Protein 3RO2 (pdb70)

Solvent-accessible surface area: 16256 Å² total; per-residue (Å²): 68,64,78,45,0,69,121,44,0,71,53,0,5,132,25,6,123,80,58,61,6,200,37,0,10,64,74,0,64,40,0,51,162,76,21,22,163,74,70,116,14,24,5,0,0,40,1,1,0,0,8,0,18,28,136,63,132,56,50,64,96,0,27,96,45,1,62,100,0,11,80,28,1,110,93,65,59,32,84,106,4,29,3,58,0,0,2,23,3,0,19,1,4,24,64,76,40,69,39,108,84,0,33,88,4,0,67,57,13,5,64,12,2,96,124,65,127,42,105,78,7,13,4,95,0,1,23,16,6,0,15,0,49,8,28,61,4,74,70,85,55,82,117,32,25,97,119,60,120,95,16,99,82,4,3,77,28,0,7,80,24,0,90,79,3,20,78,21,4,81,88,77,60,60,88,35,12,20,0,37,0,40,4,6,13,0,7,0,19,21,16,7,33,49,32,133,66,0,11,104,3,3,67,63,13,17,92,5,2,116,98,115,52,56,91,43,0,17,18,19,1,21,21,7,0,0,12,0,23,15,92,46,46,63,52,56,37,0,8,87,32,2,84,87,2,10,126,17,0,122,85,82,87,58,114,72,29,20,12,49,6,5,11,7,1,0,22,0,10,49,87,67,133,70,61,84,103,0,25,68,46,2,88,54,6,18,54,5,6,117,108,63,89,48,64,79,10,52,10,82,0,14,143,11,3,13,82,2,35,100,62,69,55,66,75,78,74,17,88,105,46,59,72,43,75,84,92,82,93,94,36,21,101,33,42,44,22,80,71,72,55,97,19,36,59,26,3,67,138,112

Nearest PDB structures (foldseek):
  3ro2-assembly1_A  TM=1.003E+00  e=5.622E-40  Mus musculus
  5a6c-assembly2_A  TM=9.758E-01  e=3.872E-35  Homo sapiens
  5a7d-assembly2_E  TM=8.839E-01  e=9.236E-28  Drosophila melanogaster
  6mfv-assembly4_D  TM=8.023E-01  e=6.881E-07  Pyrococcus horikoshii OT3
  8j07-assembly1_d3  TM=6.409E-01  e=2.092E-05  Homo sapiens

B-factor: mean 52.15, std 25.56, range [11.48, 138.02]

Radius of gyration: 23.18 Å; Cα contacts (8 Å, |Δi|>4): 540; chains: 2; bounding box: 74×57×38 Å

Secondary structure (DSSP, 8-state):
-HHHHHHHHHHHHHHHHTT-HHHHHHHHHHHHHH--S-HHHHHHHHHHHHHHHHHTT-HHHHHHHHHHHHHHHHHHT-HHHHHHHHHHHHHHHHHTT-HHHHHHHHHHHHHHHHHTT-HHHHHHHHHHHHHHHHHHHHTSSSSS----HHHHHHHHHHHHHHHHHHHHHHHHT-HHHHHHHHHHHHHHHHHHT-HHHHHHHHHHHHHHHHHHT-HHHHHHHHHHHHHHHHHHT-HHHHHHHHHHHHHHHHHTT-HHHHHHHHHHHHHHHHHTT-HHHHHHHHHHHHHHHHHHT-HHHHHHHHHHHHHHHHHHT-HHHHHHHHHHHHH-/----S--PPPP----TTTGGG-

Foldseek 3Di:
DQVVLLVLLVVLVVCVVVPNLVVSLVSLVVSVVVDHPPLVSVLVSLQVNLVSCVVVVNLVSSLVSLVVSLVSCVVVVPLQSNLVSLLSNLLSCLVVVVLVSSLVSLVSSLVSCVVVVPLVSNLSSLQSNLVSLLSVLQPDDDHWADDDPSSLVSLVSSLVSLVVSLVSVVVVVPLVSLLSSLQSNLVSCRRHLVLVSSLVSLVSNLVSCVVVVPLVSNLSSLQSNLSSCVSVVNLVSSLVSLVVNLVSCVVVVPLVSNLVSLQVNLVSVVSVLVLVSNLVSLVSSLVSCVVVVPVVSVLVSLQSNLVSVVSVVNNPVSVVSVVVNVVD/DDDPPPDDDPDDDPCPCPVVVD

GO terms:
  GO:0097575 lateral cell cortex (C, IDA)
  GO:0005092 GDP-dissociation inhibitor activity (F, IDA)
  GO:0016328 lateral plasma membrane (C, EXP)
  GO:0001965 G-protein alpha-subunit binding (F, IPI)
  GO:0007267 cell-cell signaling (P, IGI)
  GO:0009642 response to light intensity (P, IMP)
  GO:0005515 protein binding (F, IPI)

CATH classification: 1.25.40.10

Structure (mmCIF, N/CA/C/O backbone):
data_3RO2
#
_entry.id   3RO2
#
_cell.length_a   91.305
_cell.length_b   91.305
_cell.length_c   178.376
_cell.angle_alpha   90.00
_cell.angle_beta   90.00
_cell.angle_gamma   120.00
#
_symmetry.space_group_name_H-M   'P 61 2 2'
#
loop_
_entity.id
_entity.type
_entity.pdbx_description
1 polymer 'G-protein-signaling modulator 2'
2 polymer 'peptide of Nuclear mitotic apparatus protein 1'
3 non-polymer GLYCEROL
4 water water
#
loop_
_atom_site.group_PDB
_atom_site.id
_atom_site.type_symbol
_atom_site.label_atom_id
_atom_site.label_alt_id
_atom_site.label_comp_id
_atom_site.label_asym_id
_atom_site.label_entity_id
_atom_site.label_seq_id
_atom_site.pdbx_PDB_ins_code
_atom_site.Cartn_x
_atom_site.Cartn_y
_atom_site.Cartn_z
_atom_site.occupancy
_atom_site.B_iso_or_equiv
_atom_site.auth_seq_id
_atom_site.auth_comp_id
_atom_site.auth_asym_id
_atom_site.auth_atom_id
_atom_site.pdbx_PDB_model_num
ATOM 1 N N . GLY A 1 1 ? 30.878 31.265 -11.910 1.00 75.36 13 GLY A N 1
ATOM 2 C CA . GLY A 1 1 ? 30.233 30.788 -13.173 1.00 72.80 13 GLY A CA 1
ATOM 3 C C . GLY A 1 1 ? 28.924 30.076 -12.885 1.00 69.95 13 GLY A C 1
ATOM 4 O O . GLY A 1 1 ? 27.848 30.683 -12.929 1.00 64.28 13 GLY A O 1
ATOM 5 N N . SER A 1 2 ? 29.025 28.781 -12.587 1.00 71.19 14 SER A N 1
ATOM 6 C CA . SER A 1 2 ? 27.894 27.993 -12.106 1.00 67.41 14 SER A CA 1
ATOM 7 C C . SER A 1 2 ? 27.332 28.620 -10.825 1.00 64.45 14 SER A C 1
ATOM 8 O O . SER A 1 2 ? 26.119 28.652 -10.617 1.00 60.98 14 SER A O 1
ATOM 11 N N . ALA A 1 3 ? 28.232 29.130 -9.985 1.00 65.87 15 ALA A N 1
ATOM 12 C CA . ALA A 1 3 ? 27.875 29.773 -8.718 1.00 64.94 15 ALA A CA 1
ATOM 13 C C . ALA A 1 3 ? 27.179 31.127 -8.897 1.00 60.35 15 ALA A C 1
ATOM 14 O O . ALA A 1 3 ? 26.181 31.403 -8.224 1.00 59.87 15 ALA A O 1
ATOM 16 N N . SER A 1 4 ? 27.693 31.965 -9.798 1.00 58.05 16 SER A N 1
ATOM 17 C CA . SER A 1 4 ? 27.092 33.283 -10.028 1.00 55.10 16 SER A CA 1
ATOM 18 C C . SER A 1 4 ? 25.836 33.220 -10.900 1.00 50.00 16 SER A C 1
ATOM 19 O O . SER A 1 4 ? 24.961 34.074 -10.783 1.00 46.13 16 SER A O 1
ATOM 22 N N . CYS A 1 5 ? 25.742 32.202 -11.758 1.00 49.19 17 CYS A N 1
ATOM 23 C CA . CYS A 1 5 ? 24.493 31.919 -12.469 1.00 44.76 17 CYS A CA 1
ATOM 24 C C . CYS A 1 5 ? 23.389 31.679 -11.441 1.00 43.37 17 CYS A C 1
ATOM 25 O O . CYS A 1 5 ? 22.320 32.291 -11.511 1.00 41.07 17 CYS A O 1
ATOM 28 N N . LEU A 1 6 ? 23.673 30.806 -10.475 1.00 44.82 18 LEU A N 1
ATOM 29 C CA . LEU A 1 6 ? 22.721 30.503 -9.412 1.00 46.35 18 LEU A CA 1
ATOM 30 C C . LEU A 1 6 ? 22.369 31.755 -8.611 1.00 44.11 18 LEU A C 1
ATOM 31 O O . LEU A 1 6 ? 21.204 31.974 -8.284 1.00 44.53 18 LEU A O 1
ATOM 36 N N . GLU A 1 7 ? 23.375 32.576 -8.321 1.00 45.24 19 GLU A N 1
ATOM 37 C C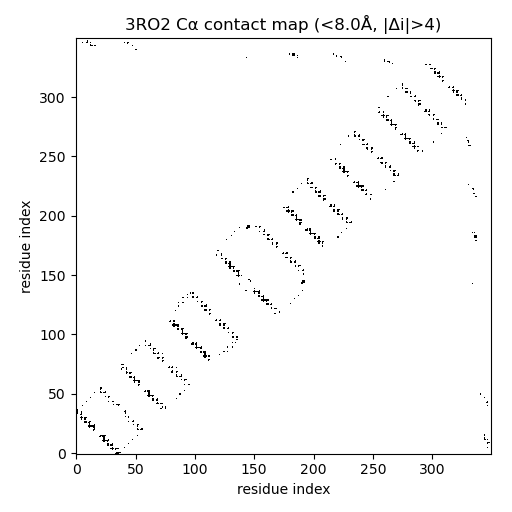A . GLU A 1 7 ? 23.184 33.803 -7.547 1.00 46.11 19 GLU A CA 1
ATOM 38 C C . GLU A 1 7 ? 22.248 34.784 -8.268 1.00 41.80 19 GLU A C 1
ATOM 39 O O . GLU A 1 7 ? 21.380 35.398 -7.651 1.00 40.92 19 GLU A O 1
ATOM 45 N N . LEU A 1 8 ? 22.421 34.922 -9.578 1.00 41.71 20 LEU A N 1
ATOM 46 C CA . LEU A 1 8 ? 21.557 35.808 -10.362 1.00 41.60 20 LEU A CA 1
ATOM 47 C C . LEU A 1 8 ? 20.127 35.281 -10.431 1.00 39.56 20 LEU A C 1
ATOM 48 O O . LEU A 1 8 ? 19.169 36.049 -10.325 1.00 37.54 20 LEU A O 1
ATOM 53 N N . ALA A 1 9 ? 20.001 33.967 -10.605 1.00 39.35 21 ALA A N 1
ATOM 54 C CA . ALA A 1 9 ? 18.709 33.301 -10.663 1.00 37.99 21 ALA A CA 1
ATOM 55 C C . ALA A 1 9 ? 17.917 33.481 -9.364 1.00 40.62 21 ALA A C 1
ATOM 56 O O . ALA A 1 9 ? 16.724 33.802 -9.401 1.00 42.43 21 ALA A O 1
ATOM 58 N N . LEU A 1 10 ? 18.582 33.291 -8.226 1.00 42.34 22 LEU A N 1
ATOM 59 C CA . LEU A 1 10 ? 17.962 33.513 -6.914 1.00 46.69 22 LEU A CA 1
ATOM 60 C C . LEU A 1 10 ? 17.393 34.920 -6.769 1.00 46.65 22 LEU A C 1
ATOM 61 O O . LEU A 1 10 ? 16.311 35.100 -6.205 1.00 46.23 22 LEU A O 1
ATOM 66 N N . GLU A 1 11 ? 18.131 35.909 -7.278 1.00 46.33 23 GLU A N 1
ATOM 67 C CA . GLU A 1 11 ? 17.717 37.308 -7.195 1.00 45.76 23 GLU A CA 1
ATOM 68 C C . GLU A 1 11 ? 16.517 37.562 -8.094 1.00 41.50 23 GLU A C 1
ATOM 69 O O . GLU A 1 11 ? 15.570 38.236 -7.698 1.00 40.42 23 GLU A O 1
ATOM 75 N N . GLY A 1 12 ? 16.558 37.000 -9.299 1.00 39.81 24 GLY A N 1
ATOM 76 C CA . GLY A 1 12 ? 15.405 37.006 -10.196 1.00 38.90 24 GLY A CA 1
ATOM 77 C C . GLY A 1 12 ? 14.149 36.456 -9.541 1.00 38.45 24 GLY A C 1
ATOM 78 O O . GLY A 1 12 ? 13.067 37.040 -9.650 1.00 39.40 24 GLY A O 1
ATOM 79 N N . GLU A 1 13 ? 14.307 35.341 -8.837 1.00 39.57 25 GLU A N 1
ATOM 80 C CA . GLU A 1 13 ? 13.195 34.676 -8.178 1.00 42.80 25 GLU A CA 1
ATOM 81 C C . GLU A 1 13 ? 12.656 35.492 -7.008 1.00 45.10 25 GLU A C 1
ATOM 82 O O . GLU A 1 13 ? 11.442 35.534 -6.772 1.00 47.86 25 GLU A O 1
ATOM 88 N N . ARG A 1 14 ? 13.559 36.149 -6.285 1.00 45.76 26 ARG A N 1
ATOM 89 C CA . ARG A 1 14 ? 13.174 37.021 -5.181 1.00 48.58 26 ARG A CA 1
ATOM 90 C C . ARG A 1 14 ? 12.295 38.172 -5.678 1.00 47.46 26 ARG A C 1
ATOM 91 O O . ARG A 1 14 ? 11.282 38.498 -5.065 1.00 48.88 26 ARG A O 1
ATOM 99 N N . LEU A 1 15 ? 12.687 38.763 -6.803 1.00 45.89 27 LEU A N 1
ATOM 100 C CA . LEU A 1 15 ? 12.001 39.932 -7.342 1.00 47.66 27 LEU A CA 1
ATOM 101 C C . LEU A 1 15 ? 10.602 39.610 -7.873 1.00 48.92 27 LEU A C 1
ATOM 102 O O . LEU A 1 15 ? 9.653 40.348 -7.598 1.00 50.53 27 LEU A O 1
ATOM 107 N N . CYS A 1 16 ? 10.476 38.507 -8.617 1.00 46.40 28 CYS A N 1
ATOM 108 C CA . CYS A 1 16 ? 9.169 38.052 -9.092 1.00 47.38 28 CYS A CA 1
ATOM 109 C C . CYS A 1 16 ? 8.215 37.803 -7.927 1.00 49.79 28 CYS A C 1
ATOM 110 O O . CYS A 1 16 ? 7.078 38.262 -7.949 1.00 53.66 28 CYS A O 1
ATOM 113 N N . LYS A 1 17 ? 8.694 37.085 -6.911 1.00 50.01 29 LYS A N 1
ATOM 114 C CA . LYS A 1 17 ? 7.905 36.793 -5.715 1.00 53.57 29 LYS A CA 1
ATOM 115 C C . LYS A 1 17 ? 7.370 38.062 -5.042 1.00 55.73 29 LYS A C 1
ATOM 116 O O . LYS A 1 17 ? 6.229 38.090 -4.577 1.00 58.49 29 LYS A O 1
ATOM 122 N N . SER A 1 18 ? 8.194 39.108 -5.011 1.00 55.24 30 SER A N 1
ATOM 123 C CA . SER A 1 18 ? 7.830 40.374 -4.372 1.00 59.31 30 SER A CA 1
ATOM 124 C C . SER A 1 18 ? 7.003 41.286 -5.285 1.00 59.50 30 SER A C 1
ATOM 125 O O . SER A 1 18 ? 6.757 42.444 -4.954 1.00 62.65 30 SER A O 1
ATOM 128 N N . GLY A 1 19 ? 6.592 40.767 -6.438 1.00 58.51 31 GLY A N 1
ATOM 129 C CA . GLY A 1 19 ? 5.759 41.523 -7.372 1.00 60.41 31 GLY A CA 1
ATOM 130 C C . GLY A 1 19 ? 6.489 42.405 -8.376 1.00 57.83 31 GLY A C 1
ATOM 131 O O . GLY A 1 19 ? 5.883 43.298 -8.969 1.00 60.87 31 GLY A O 1
ATOM 132 N N . ASP A 1 20 ? 7.781 42.158 -8.580 1.00 53.43 32 ASP A N 1
ATOM 133 C CA . ASP A 1 20 ? 8.548 42.887 -9.591 1.00 50.72 32 ASP A CA 1
ATOM 134 C C . ASP A 1 20 ? 9.071 41.927 -10.663 1.00 46.63 32 ASP A C 1
ATOM 135 O O . ASP A 1 20 ? 10.274 41.665 -10.745 1.00 46.77 32 ASP A O 1
ATOM 140 N N . CYS A 1 21 ? 8.156 41.400 -11.478 1.00 45.08 33 CYS A N 1
ATOM 141 C CA . CYS A 1 21 ? 8.511 40.475 -12.560 1.00 40.96 33 CYS A CA 1
ATOM 142 C C . CYS A 1 21 ? 9.310 41.145 -13.681 1.00 39.41 33 CYS A C 1
ATOM 143 O O . CYS A 1 21 ? 10.154 40.504 -14.309 1.00 37.28 33 CYS A O 1
ATOM 146 N N . ARG A 1 22 ? 9.046 42.424 -13.941 1.00 42.16 34 ARG A N 1
ATOM 147 C CA . ARG A 1 22 ? 9.840 43.154 -14.934 1.00 42.08 34 ARG A CA 1
ATOM 148 C C . ARG A 1 22 ? 11.332 43.117 -14.587 1.00 40.45 34 ARG A C 1
ATOM 149 O O . ARG A 1 22 ? 12.160 42.873 -15.463 1.00 37.84 34 ARG A O 1
ATOM 157 N N . ALA A 1 23 ? 11.661 43.346 -13.313 1.00 40.79 35 ALA A N 1
ATOM 158 C CA . ALA A 1 23 ? 13.056 43.344 -12.862 1.00 41.88 35 ALA A CA 1
ATOM 159 C C . ALA A 1 23 ? 13.609 41.930 -12.708 1.00 39.10 35 ALA A C 1
ATOM 160 O O . ALA A 1 23 ? 14.776 41.684 -13.006 1.00 37.07 35 ALA A O 1
ATOM 162 N N . GLY A 1 24 ? 12.767 41.007 -12.249 1.00 39.16 36 GLY A N 1
ATOM 163 C CA . GLY A 1 24 ? 13.193 39.626 -12.024 1.00 39.19 36 GLY A CA 1
ATOM 164 C C . GLY A 1 24 ? 13.532 38.915 -13.320 1.00 39.34 36 GLY A C 1
ATOM 165 O O . GLY A 1 24 ? 14.514 38.173 -13.396 1.00 39.16 36 GLY A O 1
ATOM 166 N N . VAL A 1 25 ? 12.706 39.153 -14.336 1.00 40.20 37 VAL A N 1
ATOM 167 C CA . VAL A 1 25 ? 12.897 38.606 -15.668 1.00 41.30 37 VAL A CA 1
ATOM 168 C C . VAL A 1 25 ? 14.307 38.876 -16.174 1.00 40.42 37 VAL A C 1
ATOM 169 O O . VAL A 1 25 ? 14.990 37.965 -16.658 1.00 41.40 37 VAL A O 1
ATOM 173 N N . SER A 1 26 ? 14.761 40.118 -16.048 1.00 41.59 38 SER A N 1
ATOM 174 C CA . SER A 1 26 ? 16.056 40.449 -16.618 1.00 39.62 38 SER A CA 1
ATOM 175 C C . SER A 1 26 ? 17.229 39.883 -15.795 1.00 38.73 38 SER A C 1
ATOM 176 O O . SER A 1 26 ? 18.307 39.632 -16.345 1.00 40.78 38 SER A O 1
ATOM 179 N N . PHE A 1 27 ? 17.004 39.607 -14.508 1.00 36.23 39 PHE A N 1
ATOM 180 C CA . PHE A 1 27 ? 17.964 38.796 -13.745 1.00 35.80 39 PHE A CA 1
ATOM 181 C C . PHE A 1 27 ? 17.992 37.334 -14.216 1.00 36.56 39 PHE A C 1
ATOM 182 O O . PHE A 1 27 ? 19.063 36.720 -14.278 1.00 40.60 39 PHE A O 1
ATOM 190 N N . PHE A 1 28 ? 16.835 36.776 -14.567 1.00 34.88 40 PHE A N 1
ATOM 191 C CA . PHE A 1 28 ? 16.816 35.432 -15.155 1.00 35.54 40 PHE A CA 1
ATOM 192 C C . PHE A 1 28 ? 17.589 35.368 -16.473 1.00 34.69 40 PHE A C 1
ATOM 193 O O . PHE A 1 28 ? 18.363 34.431 -16.692 1.00 36.87 40 PHE A O 1
ATOM 201 N N . GLU A 1 29 ? 17.375 36.369 -17.331 1.00 34.72 41 GLU A N 1
ATOM 202 C CA A GLU A 1 29 ? 18.036 36.438 -18.639 0.50 37.31 41 GLU A CA 1
ATOM 203 C CA B GLU A 1 29 ? 18.032 36.436 -18.639 0.50 36.67 41 GLU A CA 1
ATOM 204 C C . GLU A 1 29 ? 19.549 36.572 -18.498 1.00 38.58 41 GLU A C 1
ATOM 205 O O . GLU A 1 29 ? 20.306 35.984 -19.276 1.00 42.89 41 GLU A O 1
ATOM 216 N N . ALA A 1 30 ? 19.984 37.349 -17.504 1.00 37.54 42 ALA A N 1
ATOM 217 C CA . ALA A 1 30 ? 21.405 37.514 -17.212 1.00 36.75 42 ALA A CA 1
ATOM 218 C C . ALA A 1 30 ? 21.994 36.193 -16.744 1.00 36.82 42 ALA A C 1
ATOM 219 O O . ALA A 1 30 ? 23.112 35.850 -17.118 1.00 37.81 42 ALA A O 1
ATOM 221 N N . ALA A 1 31 ? 21.224 35.458 -15.936 1.00 36.67 43 ALA A N 1
ATOM 222 C CA . ALA A 1 31 ? 21.614 34.128 -15.457 1.00 36.19 43 ALA A CA 1
ATOM 223 C C . ALA A 1 31 ? 21.817 33.160 -16.614 1.00 38.16 43 ALA A C 1
ATOM 224 O O . ALA A 1 31 ? 22.771 32.377 -16.612 1.00 39.93 43 ALA A O 1
ATOM 226 N N . VAL A 1 32 ? 20.919 33.222 -17.599 1.00 37.00 44 VAL A N 1
ATOM 227 C CA . VAL A 1 32 ? 21.028 32.382 -18.792 1.00 37.02 44 VAL A CA 1
ATOM 228 C C . VAL A 1 32 ? 22.234 32.809 -19.620 1.00 38.83 44 VAL A C 1
ATOM 229 O O . VAL A 1 32 ? 22.916 31.965 -20.220 1.00 39.82 44 VAL A O 1
ATOM 233 N N . GLN A 1 33 ? 22.491 34.115 -19.646 1.00 37.09 45 GLN A N 1
ATOM 234 C CA . GLN A 1 33 ? 23.619 34.661 -20.396 1.00 42.25 45 GLN A CA 1
ATOM 235 C C . GLN A 1 33 ? 24.953 34.213 -19.785 1.00 43.60 45 GLN A C 1
ATOM 236 O O . GLN A 1 33 ? 25.904 33.886 -20.513 1.00 46.01 45 GLN A O 1
ATOM 242 N N . VAL A 1 34 ? 25.022 34.194 -18.453 1.00 41.37 46 VAL A N 1
ATOM 243 C CA . VAL A 1 34 ? 26.190 33.642 -17.750 1.00 43.43 46 VAL A CA 1
ATOM 244 C C . VAL A 1 34 ? 26.275 32.118 -17.934 1.00 44.74 46 VAL A C 1
ATOM 245 O O . VAL A 1 34 ? 27.347 31.581 -18.212 1.00 47.64 46 VAL A O 1
ATOM 249 N N . GLY A 1 35 ? 25.142 31.434 -17.771 1.00 53.06 47 GLY A N 1
ATOM 250 C CA . GLY A 1 35 ? 25.060 29.999 -18.005 1.00 51.34 47 GLY A CA 1
ATOM 251 C C . GLY A 1 35 ? 25.633 29.115 -16.913 1.00 54.15 47 GLY A C 1
ATOM 252 O O . GLY A 1 35 ? 26.403 29.569 -16.061 1.00 58.74 47 GLY A O 1
ATOM 253 N N . THR A 1 36 ? 25.248 27.842 -16.955 1.00 52.14 48 THR A N 1
ATOM 254 C CA . THR A 1 36 ? 25.666 26.838 -15.977 1.00 54.03 48 THR A CA 1
ATOM 255 C C . THR A 1 36 ? 25.652 25.436 -16.590 1.00 55.30 48 THR A C 1
ATOM 256 O O . THR A 1 36 ? 24.899 25.162 -17.544 1.00 52.74 48 THR A O 1
ATOM 260 N N . GLU A 1 37 ? 26.466 24.555 -16.021 1.00 57.02 49 GLU A N 1
ATOM 261 C CA . GLU A 1 37 ? 26.517 23.158 -16.435 1.00 60.85 49 GLU A CA 1
ATOM 262 C C . GLU A 1 37 ? 25.497 22.284 -15.692 1.00 59.17 49 GLU A C 1
ATOM 263 O O . GLU A 1 37 ? 25.266 21.141 -16.083 1.00 60.54 49 GLU A O 1
ATOM 269 N N . ASP A 1 38 ? 24.910 22.807 -14.615 1.00 58.49 50 ASP A N 1
ATOM 270 C CA . ASP A 1 38 ? 23.888 22.072 -13.868 1.00 55.85 50 ASP A CA 1
ATOM 271 C C . ASP A 1 38 ? 22.549 22.224 -14.578 1.00 49.92 50 ASP A C 1
ATOM 272 O O . ASP A 1 38 ? 21.884 23.258 -14.478 1.00 47.11 50 ASP A O 1
ATOM 277 N N . LEU A 1 39 ? 22.158 21.179 -15.297 1.00 48.67 51 LEU A N 1
ATOM 278 C CA . LEU A 1 39 ? 20.985 21.236 -16.157 1.00 45.04 51 LEU A CA 1
ATOM 279 C C . LEU A 1 39 ? 19.682 21.269 -15.374 1.00 42.77 51 LEU A C 1
ATOM 280 O O . LEU A 1 39 ? 18.695 21.827 -15.843 1.00 43.86 51 LEU A O 1
ATOM 285 N N . LYS A 1 40 ? 19.680 20.696 -14.178 1.00 44.46 52 LYS A N 1
ATOM 286 C CA . LYS A 1 40 ? 18.544 20.871 -13.278 1.00 45.81 52 LYS A CA 1
ATOM 287 C C . LYS A 1 40 ? 18.326 22.351 -12.928 1.00 44.51 52 LYS A C 1
ATOM 288 O O . LYS A 1 40 ? 17.194 22.834 -12.967 1.00 42.07 52 LYS A O 1
ATOM 294 N N . THR A 1 41 ? 19.407 23.063 -12.613 1.00 44.36 53 THR A N 1
ATOM 295 C CA . THR A 1 41 ? 19.336 24.506 -12.369 1.00 43.33 53 THR A CA 1
ATOM 296 C C . THR A 1 41 ? 18.850 25.262 -13.612 1.00 40.21 53 THR A C 1
ATOM 297 O O . THR A 1 41 ? 17.923 26.068 -13.531 1.00 38.96 53 THR A O 1
ATOM 301 N N . LEU A 1 42 ? 19.462 24.979 -14.758 1.00 38.05 54 LEU A N 1
ATOM 302 C CA . LEU A 1 42 ? 19.121 25.667 -15.996 1.00 36.63 54 LEU A CA 1
ATOM 303 C C . LEU A 1 42 ? 17.651 25.467 -16.357 1.00 34.65 54 LEU A C 1
ATOM 304 O O . LEU A 1 42 ? 16.968 26.410 -16.759 1.00 32.09 54 LEU A O 1
ATOM 309 N N . SER A 1 43 ? 17.172 24.239 -16.189 1.00 33.44 55 SER A N 1
ATOM 310 C CA . SER A 1 43 ? 15.774 23.914 -16.430 1.00 32.39 55 SER A CA 1
ATOM 311 C C . SER A 1 43 ? 14.834 24.77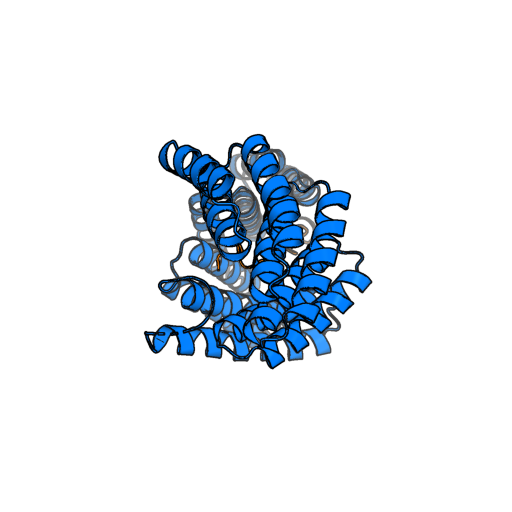2 -15.590 1.00 30.25 55 SER A C 1
ATOM 312 O O . SER A 1 43 ? 13.834 25.298 -16.103 1.00 30.05 55 SER A O 1
ATOM 315 N N . ALA A 1 44 ? 15.158 24.896 -14.307 1.00 29.00 56 ALA A N 1
ATOM 316 C CA . ALA A 1 44 ? 14.370 25.684 -13.368 1.00 31.47 56 ALA A CA 1
ATOM 317 C C . ALA A 1 44 ? 14.418 27.185 -13.710 1.00 31.78 56 ALA A C 1
ATOM 318 O O . ALA A 1 44 ? 13.439 27.901 -13.537 1.00 33.19 56 ALA A O 1
ATOM 320 N N . ILE A 1 45 ? 15.554 27.660 -14.198 1.00 30.94 57 ILE A N 1
ATOM 321 C CA . ILE A 1 45 ? 15.633 29.037 -14.663 1.00 32.14 57 ILE A CA 1
ATOM 322 C C . ILE A 1 45 ? 14.685 29.274 -15.851 1.00 28.90 57 ILE A C 1
ATOM 323 O O . ILE A 1 45 ? 13.943 30.252 -15.867 1.00 28.17 57 ILE A O 1
ATOM 328 N N . TYR A 1 46 ? 14.699 28.372 -16.827 1.00 29.01 58 TYR A N 1
ATOM 329 C CA . TYR A 1 46 ? 13.819 28.484 -17.988 1.00 26.46 58 TYR A CA 1
ATOM 330 C C . TYR A 1 46 ? 12.359 28.517 -17.549 1.00 27.10 58 TYR A C 1
ATOM 331 O O . TYR A 1 46 ? 11.567 29.329 -18.034 1.00 29.99 58 TYR A O 1
ATOM 340 N N . SER A 1 47 ? 12.007 27.622 -16.634 1.00 27.10 59 SER A N 1
ATOM 341 C CA . SER A 1 47 ? 10.640 27.527 -16.106 1.00 26.55 59 SER A CA 1
ATOM 342 C C . SER A 1 47 ? 10.212 28.809 -15.401 1.00 26.23 59 SER A C 1
ATOM 343 O O . SER A 1 47 ? 9.080 29.257 -15.556 1.00 28.04 59 SER A O 1
ATOM 346 N N . GLN A 1 48 ? 11.114 29.400 -14.622 1.00 28.55 60 GLN A N 1
ATOM 347 C CA . GLN A 1 48 ? 10.810 30.649 -13.914 1.00 29.28 60 GLN A CA 1
ATOM 348 C C . GLN A 1 48 ? 10.692 31.841 -14.865 1.00 28.90 60 GLN A C 1
ATOM 349 O O . GLN A 1 48 ? 9.901 32.761 -14.630 1.00 28.06 60 GLN A O 1
ATOM 355 N N . LEU A 1 49 ? 11.465 31.805 -15.951 1.00 28.19 61 LEU A N 1
ATOM 356 C CA . LEU A 1 49 ? 11.332 32.774 -17.039 1.00 28.94 61 LEU A CA 1
ATOM 357 C C . LEU A 1 49 ? 9.976 32.644 -17.718 1.00 25.91 61 LEU A C 1
ATOM 358 O O . LEU A 1 49 ? 9.286 33.635 -17.949 1.00 27.60 61 LEU A O 1
ATOM 363 N N . GLY A 1 50 ? 9.596 31.415 -18.034 1.00 26.26 62 GLY A N 1
ATOM 364 C CA . GLY A 1 50 ? 8.262 31.139 -18.585 1.00 25.38 62 GLY A CA 1
ATOM 365 C C . GLY A 1 50 ? 7.158 31.656 -17.678 1.00 25.49 62 GLY A C 1
ATOM 366 O O . GLY A 1 50 ? 6.201 32.274 -18.151 1.00 26.11 62 GLY A O 1
ATOM 367 N N . ASN A 1 51 ? 7.301 31.416 -16.378 1.00 24.74 63 ASN A N 1
ATOM 368 C CA . ASN A 1 51 ? 6.337 31.887 -15.381 1.00 27.29 63 ASN A CA 1
ATOM 369 C C . ASN A 1 51 ? 6.289 33.412 -15.303 1.00 29.78 63 ASN A C 1
ATOM 370 O O . ASN A 1 51 ? 5.208 34.001 -15.214 1.00 30.31 63 ASN A O 1
ATOM 375 N N . ALA A 1 52 ? 7.460 34.046 -15.338 1.00 27.97 64 ALA A N 1
ATOM 376 C CA . ALA A 1 52 ? 7.534 35.505 -15.267 1.00 28.39 64 ALA A CA 1
ATOM 377 C C . ALA A 1 52 ? 6.913 36.136 -16.497 1.00 28.10 64 ALA A C 1
ATOM 378 O O . ALA A 1 52 ? 6.118 37.076 -16.373 1.00 30.01 64 ALA A O 1
ATOM 380 N N . TYR A 1 53 ? 7.245 35.605 -17.675 1.00 24.78 65 TYR A N 1
ATOM 381 C CA . TYR A 1 53 ? 6.650 36.092 -18.918 1.00 27.50 65 TYR A CA 1
ATOM 382 C C . TYR A 1 53 ? 5.137 35.866 -19.020 1.00 28.04 65 TYR A C 1
ATOM 383 O O . TYR A 1 53 ? 4.418 36.706 -19.578 1.00 28.43 65 TYR A O 1
ATOM 392 N N . PHE A 1 54 ? 4.664 34.736 -18.485 1.00 26.09 66 PHE A N 1
ATOM 393 C CA . PHE A 1 54 ? 3.228 34.459 -18.398 1.00 25.70 66 PHE A CA 1
ATOM 394 C C . PHE A 1 54 ? 2.532 35.555 -17.583 1.00 29.47 66 PHE A C 1
ATOM 395 O O . PHE A 1 54 ? 1.530 36.112 -18.017 1.00 33.01 66 PHE A O 1
ATOM 403 N N . TYR A 1 55 ? 3.066 35.853 -16.401 1.00 31.78 67 TYR A N 1
ATOM 404 C CA . TYR A 1 55 ? 2.496 36.885 -15.524 1.00 36.48 67 TYR A CA 1
ATOM 405 C C . TYR A 1 55 ? 2.576 38.284 -16.153 1.00 35.86 67 TYR A C 1
ATOM 406 O O . TYR A 1 55 ? 1.751 39.141 -15.865 1.00 40.44 67 TYR A O 1
ATOM 415 N N . LEU A 1 56 ? 3.549 38.492 -17.033 1.00 35.60 68 LEU A N 1
ATOM 416 C CA . LEU A 1 56 ? 3.677 39.743 -17.785 1.00 38.04 68 LEU A CA 1
ATOM 417 C C . LEU A 1 56 ? 2.850 39.745 -19.084 1.00 38.79 68 LEU A C 1
ATOM 418 O O . LEU A 1 56 ? 2.926 40.692 -19.878 1.00 39.53 68 LEU A O 1
ATOM 423 N N . HIS A 1 57 ? 2.076 38.678 -19.291 1.00 36.63 69 HIS A N 1
ATOM 424 C CA . HIS A 1 57 ? 1.160 38.537 -20.436 1.00 37.84 69 HIS A CA 1
ATOM 425 C C . HIS A 1 57 ? 1.873 38.357 -21.778 1.00 37.22 69 HIS A C 1
ATOM 426 O O . HIS A 1 57 ? 1.302 38.621 -22.838 1.00 40.10 69 HIS A O 1
ATOM 433 N N . ASP A 1 58 ? 3.121 37.908 -21.728 1.00 32.85 70 ASP A N 1
ATOM 434 C CA . ASP A 1 58 ? 3.813 37.534 -22.938 1.00 32.32 70 ASP A CA 1
ATOM 435 C C . ASP A 1 58 ? 3.753 36.015 -23.083 1.00 29.95 70 ASP A C 1
ATOM 436 O O . ASP A 1 58 ? 4.714 35.313 -22.777 1.00 29.32 70 ASP A O 1
ATOM 441 N N . TYR A 1 59 ? 2.616 35.528 -23.565 1.00 29.29 71 TYR A N 1
ATOM 442 C CA . TYR A 1 59 ? 2.324 34.102 -23.591 1.00 30.54 71 TYR A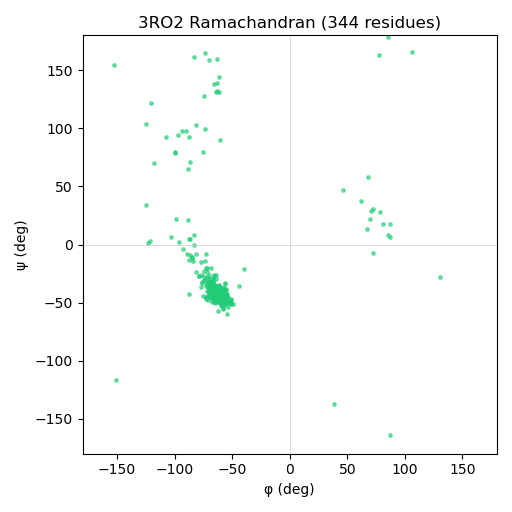 CA 1
ATOM 443 C C . TYR A 1 59 ? 3.186 33.339 -24.599 1.00 30.32 71 TYR A C 1
ATOM 444 O O . TYR A 1 59 ? 3.642 32.227 -24.307 1.00 29.70 71 TYR A O 1
ATOM 453 N N . ALA A 1 60 ? 3.442 33.955 -25.753 1.00 31.87 72 ALA A N 1
ATOM 454 C CA . ALA A 1 60 ? 4.367 33.395 -26.750 1.00 32.37 72 ALA A CA 1
ATOM 455 C C . ALA A 1 60 ? 5.739 33.088 -26.138 1.00 31.59 72 ALA A C 1
ATOM 456 O O . ALA A 1 60 ? 6.222 31.962 -26.245 1.00 32.19 72 ALA A O 1
ATOM 458 N N . LYS A 1 61 ? 6.359 34.072 -25.487 1.00 33.62 73 LYS A N 1
ATOM 459 C CA . LYS A 1 61 ? 7.632 33.838 -24.795 1.00 32.43 73 LYS A CA 1
ATOM 460 C C . LYS A 1 61 ? 7.539 32.799 -23.681 1.00 30.01 73 LYS A C 1
ATOM 461 O O . LYS A 1 61 ? 8.424 31.955 -23.544 1.00 30.65 73 LYS A O 1
ATOM 467 N N . ALA A 1 62 ? 6.486 32.878 -22.876 1.00 27.29 74 ALA A N 1
ATOM 468 C CA . ALA A 1 62 ? 6.255 31.887 -21.843 1.00 24.62 74 ALA A CA 1
ATOM 469 C C . ALA A 1 62 ? 6.254 30.473 -22.438 1.00 25.54 74 ALA A C 1
ATOM 470 O O . ALA A 1 62 ? 6.954 29.585 -21.933 1.00 24.60 74 ALA A O 1
ATOM 472 N N . LEU A 1 63 ? 5.485 30.274 -23.515 1.00 26.72 75 LEU A N 1
ATOM 473 C CA . LEU A 1 63 ? 5.421 28.977 -24.200 1.00 29.10 75 LEU A CA 1
ATOM 474 C C . LEU A 1 63 ? 6.803 28.470 -24.613 1.00 28.19 75 LEU A C 1
ATOM 475 O O . LEU A 1 63 ? 7.098 27.298 -24.438 1.00 27.98 75 LEU A O 1
ATOM 480 N N . GLU A 1 64 ? 7.641 29.352 -25.165 1.00 29.44 76 GLU A N 1
ATOM 481 C CA . GLU A 1 64 ? 8.965 28.946 -25.642 1.00 29.92 76 GLU A CA 1
ATOM 482 C C . GLU A 1 64 ? 9.851 28.479 -24.479 1.00 27.89 76 GLU A C 1
ATOM 483 O O . GLU A 1 64 ? 10.553 27.469 -24.588 1.00 28.89 76 GLU A O 1
ATOM 489 N N . TYR A 1 65 ? 9.802 29.196 -23.362 1.00 23.55 77 TYR A N 1
ATOM 490 C CA . TYR A 1 65 ? 10.624 28.839 -22.209 1.00 23.19 77 TYR A CA 1
ATOM 491 C C . TYR A 1 65 ? 10.181 27.553 -21.525 1.00 25.83 77 TYR A C 1
ATOM 492 O O . TYR A 1 65 ? 11.024 26.754 -21.136 1.00 26.47 77 TYR A O 1
ATOM 501 N N . HIS A 1 66 ? 8.866 27.345 -21.396 1.00 24.06 78 HIS A N 1
ATOM 502 C CA . HIS A 1 66 ? 8.348 26.086 -20.862 1.00 25.05 78 HIS A CA 1
ATOM 503 C C . HIS A 1 66 ? 8.736 24.887 -21.726 1.00 26.94 78 HIS A C 1
ATOM 504 O O . HIS A 1 66 ? 9.031 23.814 -21.190 1.00 25.24 78 HIS A O 1
ATOM 511 N N . HIS A 1 67 ? 8.766 25.111 -23.048 1.00 25.38 79 HIS A N 1
ATOM 512 C CA A HIS A 1 67 ? 9.167 24.109 -24.039 0.48 26.13 79 HIS A CA 1
ATOM 513 C CA B HIS A 1 67 ? 9.157 24.093 -24.015 0.52 26.06 79 HIS A CA 1
ATOM 514 C C . HIS A 1 67 ? 10.630 23.698 -23.857 1.00 27.32 79 HIS A C 1
ATOM 515 O O . HIS A 1 67 ? 10.972 22.513 -23.942 1.00 32.88 79 HIS A O 1
ATOM 528 N N . HIS A 1 68 ? 11.500 24.684 -23.635 1.00 27.19 80 HIS A N 1
ATOM 529 C CA . HIS A 1 68 ? 12.914 24.413 -23.334 1.00 26.10 80 HIS A CA 1
ATOM 530 C C . HIS A 1 68 ? 13.026 23.646 -22.013 1.00 26.19 80 HIS A C 1
ATOM 531 O O . HIS A 1 68 ? 13.780 22.680 -21.915 1.00 28.91 80 HIS A O 1
ATOM 538 N N . ASP A 1 69 ? 12.270 24.071 -21.003 1.00 25.26 81 ASP A N 1
ATOM 539 C CA . ASP A 1 69 ? 12.287 23.389 -19.711 1.00 26.40 81 ASP A CA 1
ATOM 540 C C . ASP A 1 69 ? 11.838 21.939 -19.859 1.00 29.61 81 ASP A C 1
ATOM 541 O O . ASP A 1 69 ? 12.523 21.034 -19.389 1.00 31.69 81 ASP A O 1
ATOM 546 N N . LEU A 1 70 ? 10.696 21.724 -20.515 1.00 27.18 82 LEU A N 1
ATOM 547 C CA . LEU A 1 70 ? 10.226 20.371 -20.809 1.00 31.63 82 LEU A CA 1
ATOM 548 C C . LEU A 1 70 ? 11.289 19.494 -21.471 1.00 32.79 82 LEU A C 1
ATOM 549 O O . LEU A 1 70 ? 11.542 18.361 -21.024 1.00 35.03 82 LEU A O 1
ATOM 554 N N . THR A 1 71 ? 11.895 20.011 -22.542 1.00 30.88 83 THR A N 1
ATOM 555 C CA . THR A 1 71 ? 12.834 19.223 -23.324 1.00 29.48 83 THR A CA 1
ATOM 556 C C . THR A 1 71 ? 14.052 18.863 -22.473 1.00 29.77 83 THR A C 1
ATOM 557 O O . THR A 1 71 ? 14.518 17.724 -22.500 1.00 30.65 83 THR A O 1
ATOM 561 N N . LEU A 1 72 ? 14.542 19.838 -21.715 1.00 28.49 84 LEU A N 1
ATOM 562 C CA . LEU A 1 72 ? 15.711 19.659 -20.869 1.00 32.09 84 LEU A CA 1
ATOM 563 C C . LEU A 1 72 ? 15.435 18.662 -19.746 1.00 33.14 84 LEU A C 1
ATOM 564 O O . LEU A 1 72 ? 16.267 17.796 -19.469 1.00 35.73 84 LEU A O 1
ATOM 569 N N . ALA A 1 73 ? 14.256 18.765 -19.133 1.00 31.59 85 ALA A N 1
ATOM 570 C CA . ALA A 1 73 ? 13.811 17.802 -18.122 1.00 34.44 85 ALA A CA 1
ATOM 571 C C . ALA A 1 73 ? 13.816 16.375 -18.669 1.00 37.10 85 ALA A C 1
ATOM 572 O O . ALA A 1 73 ? 14.092 15.413 -17.941 1.00 40.61 85 ALA A O 1
ATOM 574 N N . ARG A 1 74 ? 13.515 16.240 -19.957 1.00 36.28 86 ARG A N 1
ATOM 575 C CA . ARG A 1 74 ? 13.530 14.938 -20.611 1.00 38.45 86 ARG A CA 1
ATOM 576 C C . ARG A 1 74 ? 14.936 14.425 -20.839 1.00 41.01 86 ARG A C 1
ATOM 577 O O . ARG A 1 74 ? 15.210 13.251 -20.583 1.00 42.64 86 ARG A O 1
ATOM 585 N N . THR A 1 75 ? 15.821 15.299 -21.324 1.00 40.14 87 THR A N 1
ATOM 586 C CA . THR A 1 75 ? 17.202 14.899 -21.630 1.00 45.07 87 THR A CA 1
ATOM 587 C C . THR A 1 75 ? 17.926 14.382 -20.386 1.00 44.31 87 THR A C 1
ATOM 588 O O . THR A 1 75 ? 18.700 13.440 -20.488 1.00 50.90 87 THR A O 1
ATOM 592 N N . ILE A 1 76 ? 17.669 14.985 -19.224 1.00 55.20 88 ILE A N 1
ATOM 593 C CA . ILE A 1 76 ? 18.306 14.536 -17.972 1.00 57.39 88 ILE A CA 1
ATOM 594 C C . ILE A 1 76 ? 17.529 13.445 -17.232 1.00 56.28 88 ILE A C 1
ATOM 595 O O . ILE A 1 76 ? 18.036 12.869 -16.274 1.00 60.28 88 ILE A O 1
ATOM 599 N N . GLY A 1 77 ? 16.314 13.156 -17.687 1.00 53.45 89 GLY A N 1
ATOM 600 C CA . GLY A 1 77 ? 15.490 12.103 -17.087 1.00 53.76 89 GLY A CA 1
ATOM 601 C C . GLY A 1 77 ? 14.797 12.507 -15.794 1.00 51.92 89 GLY A C 1
ATOM 602 O O . GLY A 1 77 ? 14.522 11.660 -14.942 1.00 52.38 89 GLY A O 1
ATOM 603 N N . ASP A 1 78 ? 14.518 13.801 -15.648 1.00 49.57 90 ASP A N 1
ATOM 604 C CA . ASP A 1 78 ? 13.857 14.335 -14.462 1.00 48.38 90 ASP A CA 1
ATOM 605 C C . ASP A 1 78 ? 12.347 14.322 -14.668 1.00 45.18 90 ASP A C 1
ATOM 606 O O . ASP A 1 78 ? 11.794 15.234 -15.292 1.00 44.48 90 ASP A O 1
ATOM 611 N N . GLN A 1 79 ? 11.690 13.289 -14.144 1.00 43.30 91 GLN A N 1
ATOM 612 C CA . GLN A 1 79 ? 10.249 13.105 -14.316 1.00 41.74 91 GLN A CA 1
ATOM 613 C C . GLN A 1 79 ? 9.423 14.174 -13.615 1.00 40.13 91 GLN A C 1
ATOM 614 O O . GLN A 1 79 ? 8.426 14.625 -14.166 1.00 39.27 91 GLN A O 1
ATOM 620 N N . LEU A 1 80 ? 9.837 14.573 -12.411 1.00 40.31 92 LEU A N 1
ATOM 621 C CA . LEU A 1 80 ? 9.131 15.614 -11.654 1.00 40.63 92 LEU A CA 1
ATOM 622 C C . LEU A 1 80 ? 9.169 16.946 -12.368 1.00 39.23 92 LEU A C 1
ATOM 623 O O . LEU A 1 80 ? 8.163 17.665 -12.410 1.00 37.40 92 LEU A O 1
ATOM 628 N N . GLY A 1 81 ? 10.341 17.268 -12.909 1.00 38.88 93 GLY A N 1
ATOM 629 C CA . GLY A 1 81 ? 1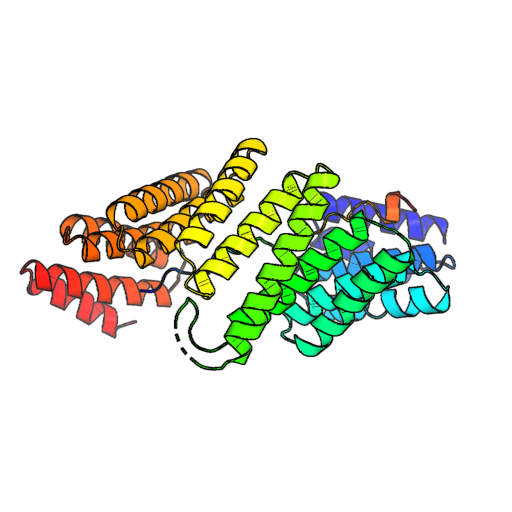0.528 18.458 -13.719 1.00 36.43 93 GLY A CA 1
ATOM 630 C C . GLY A 1 81 ? 9.725 18.371 -15.003 1.00 34.26 93 GLY A C 1
ATOM 631 O O . GLY A 1 81 ? 9.137 19.363 -15.428 1.00 34.26 93 GLY A O 1
ATOM 632 N N . GLU A 1 82 ? 9.688 17.188 -15.616 1.00 32.91 94 GLU A N 1
ATOM 633 C CA . GLU A 1 82 ? 8.924 16.989 -16.857 1.00 33.85 94 GLU A CA 1
ATOM 634 C C . GLU A 1 82 ? 7.435 17.214 -16.626 1.00 30.02 94 GLU A C 1
ATOM 635 O O . GLU A 1 82 ? 6.772 17.862 -17.426 1.00 31.02 94 GLU A O 1
ATOM 641 N N . ALA A 1 83 ? 6.926 16.692 -15.518 1.00 29.96 95 ALA A N 1
ATOM 642 C CA . ALA A 1 83 ? 5.515 16.851 -15.154 1.00 30.11 95 ALA A CA 1
ATOM 643 C C . ALA A 1 83 ? 5.145 18.317 -14.928 1.00 28.15 95 ALA A C 1
ATOM 644 O O . ALA A 1 83 ? 4.138 18.787 -15.438 1.00 27.13 95 ALA A O 1
ATOM 646 N N . LYS A 1 84 ? 5.966 19.032 -14.168 1.00 28.49 96 LYS A N 1
ATOM 647 C CA . LYS A 1 84 ? 5.709 20.444 -13.880 1.00 29.49 96 LYS A CA 1
ATOM 648 C C . LYS A 1 84 ? 5.793 21.305 -15.154 1.00 29.00 96 LYS A C 1
ATOM 649 O O . LYS A 1 84 ? 4.949 22.175 -15.372 1.00 28.17 96 LYS A O 1
ATOM 655 N N . ALA A 1 85 ? 6.792 21.039 -15.996 1.00 25.15 97 ALA A N 1
ATOM 656 C CA . ALA A 1 85 ? 6.931 21.737 -17.266 1.00 26.53 97 ALA A CA 1
ATOM 657 C C . ALA A 1 85 ? 5.714 21.519 -18.172 1.00 26.52 97 ALA A C 1
ATOM 658 O O . ALA A 1 85 ? 5.237 22.472 -18.781 1.00 26.22 97 ALA A O 1
ATOM 660 N N . SER A 1 86 ? 5.225 20.273 -18.246 1.00 27.76 98 SER A N 1
ATOM 661 C CA . SER A 1 86 ? 4.012 19.921 -19.018 1.00 27.80 98 SER A CA 1
ATOM 662 C C . SER A 1 86 ? 2.763 20.637 -18.513 1.00 25.82 98 SER A C 1
ATOM 663 O O . SER A 1 86 ? 1.918 21.042 -19.308 1.00 26.32 98 SER A O 1
ATOM 666 N N . GLY A 1 87 ? 2.649 20.772 -17.195 1.00 26.07 99 GLY A N 1
ATOM 667 C CA . GLY A 1 87 ? 1.567 21.549 -16.581 1.00 26.05 99 GLY A CA 1
ATOM 668 C C . GLY A 1 87 ? 1.638 23.020 -16.970 1.00 26.85 99 GLY A C 1
ATOM 669 O O . GLY A 1 87 ? 0.634 23.625 -17.328 1.00 25.16 99 GLY A O 1
ATOM 670 N N . ASN A 1 88 ? 2.839 23.591 -16.906 1.00 26.65 100 ASN A N 1
ATOM 671 C CA . ASN A 1 88 ? 3.041 24.983 -17.271 1.00 26.98 100 ASN A CA 1
ATOM 672 C C . ASN A 1 88 ? 2.787 25.251 -18.754 1.00 26.36 100 ASN A C 1
ATOM 673 O O . ASN A 1 88 ? 2.177 26.257 -19.107 1.00 26.11 100 ASN A O 1
ATOM 678 N N . LEU A 1 89 ? 3.216 24.330 -19.614 1.00 26.59 101 LEU A N 1
ATOM 679 C CA . LEU A 1 89 ? 2.894 24.410 -21.038 1.00 28.58 101 LEU A CA 1
ATOM 680 C C . LEU A 1 89 ? 1.395 24.380 -21.292 1.00 27.20 101 LEU A C 1
ATOM 681 O O . LEU A 1 89 ? 0.886 25.155 -22.098 1.00 31.00 101 LEU A O 1
ATOM 686 N N . GLY A 1 90 ? 0.706 23.455 -20.633 1.00 24.51 102 GLY A N 1
ATOM 687 C CA . GLY A 1 90 ? -0.742 23.332 -20.756 1.00 27.49 102 GLY A CA 1
ATOM 688 C C . GLY A 1 90 ? -1.489 24.592 -20.348 1.00 28.37 102 GLY A C 1
ATOM 689 O O . GLY A 1 90 ? -2.382 25.047 -21.060 1.00 30.79 102 GLY A O 1
ATOM 690 N N . ASN A 1 91 ? -1.122 25.168 -19.206 1.00 27.68 103 ASN A N 1
ATOM 691 C CA . ASN A 1 91 ? -1.735 26.423 -18.768 1.00 27.36 103 ASN A CA 1
ATOM 692 C C . ASN A 1 91 ? -1.510 27.557 -19.769 1.00 28.24 103 ASN A C 1
ATOM 693 O O . ASN A 1 91 ? -2.390 28.387 -19.981 1.00 30.96 103 ASN A O 1
ATOM 698 N N . THR A 1 92 ? -0.334 27.573 -20.393 1.00 27.43 104 THR A N 1
ATOM 699 C CA . THR A 1 92 ? 0.011 28.590 -21.375 1.00 26.97 104 THR A CA 1
ATOM 700 C C . THR A 1 92 ? -0.759 28.376 -22.678 1.00 28.11 104 THR A C 1
ATOM 701 O O . THR A 1 92 ? -1.324 29.320 -23.234 1.00 25.93 104 THR A O 1
ATOM 705 N N . LEU A 1 93 ? -0.810 27.122 -23.135 1.00 29.80 105 LEU A N 1
ATOM 706 C CA . LEU A 1 93 ? -1.537 26.766 -24.358 1.00 29.60 105 LEU A CA 1
ATOM 707 C C . LEU A 1 93 ? -3.018 27.098 -24.236 1.00 28.94 105 LEU A C 1
ATOM 708 O O . LEU A 1 93 ? -3.644 27.539 -25.202 1.00 30.48 105 LEU A O 1
ATOM 713 N N . LYS A 1 94 ? -3.560 26.906 -23.038 1.00 27.12 106 LYS A N 1
ATOM 714 C CA . LYS A 1 94 ? -4.943 27.255 -22.727 1.00 26.77 106 LYS A CA 1
ATOM 715 C C . LYS A 1 94 ? -5.219 28.750 -22.932 1.00 28.08 106 LYS A C 1
ATOM 716 O O . LYS A 1 94 ? -6.181 29.129 -23.599 1.00 29.56 106 LYS A O 1
ATOM 722 N N . VAL A 1 95 ? -4.376 29.599 -22.357 1.00 27.99 107 VAL A N 1
ATOM 723 C CA . VAL A 1 95 ? -4.543 31.035 -22.530 1.00 31.19 107 VAL A CA 1
ATOM 724 C C . VAL A 1 95 ? -4.450 31.393 -24.021 1.00 31.91 107 VAL A C 1
ATOM 725 O O . VAL A 1 95 ? -5.222 32.210 -24.509 1.00 33.47 107 VAL A O 1
ATOM 729 N N . LEU A 1 96 ? -3.533 30.743 -24.738 1.00 31.80 108 LEU A N 1
ATOM 730 C CA . LEU A 1 96 ? -3.367 30.944 -26.189 1.00 35.18 108 LEU A CA 1
ATOM 731 C C . LEU A 1 96 ? -4.485 30.320 -27.035 1.00 36.54 108 LEU A C 1
ATOM 732 O O . LEU A 1 96 ? -4.538 30.525 -28.249 1.00 39.39 108 LEU A O 1
ATOM 737 N N . GLY A 1 97 ? -5.361 29.550 -26.396 1.00 34.31 109 GLY A N 1
ATOM 738 C CA . GLY A 1 97 ? -6.476 28.931 -27.091 1.00 34.33 109 GLY A CA 1
ATOM 739 C C . GLY A 1 97 ? -6.137 27.661 -27.841 1.00 33.08 109 GLY A C 1
ATOM 740 O O . GLY A 1 97 ? -6.899 27.240 -28.707 1.00 33.47 109 GLY A O 1
ATOM 741 N N . ASN A 1 98 ? -5.000 27.052 -27.508 1.00 30.67 110 ASN A N 1
ATOM 742 C CA . ASN A 1 98 ? -4.630 25.725 -28.013 1.00 34.11 110 ASN A CA 1
ATOM 743 C C . ASN A 1 98 ? -5.188 24.643 -27.092 1.00 31.79 110 ASN A C 1
ATOM 744 O O . ASN A 1 98 ? -4.421 23.918 -26.445 1.00 34.12 110 ASN A O 1
ATOM 749 N N . PHE A 1 99 ? -6.511 24.538 -27.020 1.00 30.31 111 PHE A N 1
ATOM 750 C CA . PHE A 1 99 ? -7.156 23.680 -26.021 1.00 29.09 111 PHE A CA 1
ATOM 751 C C . PHE A 1 99 ? -6.796 22.208 -26.189 1.00 30.37 111 PHE A C 1
ATOM 752 O O . PHE A 1 99 ? -6.528 21.518 -25.203 1.00 30.50 111 PHE A O 1
ATOM 760 N N . ASP A 1 100 ? -6.761 21.739 -27.435 1.00 31.17 112 ASP A N 1
ATOM 761 C CA . ASP A 1 100 ? -6.426 20.343 -27.726 1.00 34.89 112 ASP A CA 1
ATOM 762 C C . ASP A 1 100 ? -5.055 19.953 -27.188 1.00 32.72 112 ASP A C 1
ATOM 763 O O . ASP A 1 100 ? -4.904 18.883 -26.580 1.00 31.65 112 ASP A O 1
ATOM 768 N N . GLU A 1 101 ? -4.061 20.810 -27.418 1.00 32.21 113 GLU A N 1
ATOM 769 C CA . GLU A 1 101 ? -2.704 20.542 -26.931 1.00 33.81 113 GLU A CA 1
ATOM 770 C C . GLU A 1 101 ? -2.583 20.793 -25.437 1.00 30.06 113 GLU A C 1
ATOM 771 O O . GLU A 1 101 ? -1.821 20.113 -24.751 1.00 31.84 113 GLU A O 1
ATOM 777 N N . ALA A 1 102 ? -3.341 21.764 -24.932 1.00 27.13 114 ALA A N 1
ATOM 778 C CA . ALA A 1 102 ? -3.391 22.020 -23.492 1.00 26.50 114 ALA A CA 1
ATOM 779 C C . ALA A 1 102 ? -3.841 20.775 -22.724 1.00 27.00 114 ALA A C 1
ATOM 780 O O . ALA A 1 102 ? -3.262 20.443 -21.699 1.00 26.20 114 ALA A O 1
ATOM 782 N N . ILE A 1 103 ? -4.857 20.083 -23.242 1.00 28.86 115 ILE A N 1
ATOM 783 C CA . ILE A 1 103 ? -5.370 18.854 -22.631 1.00 29.98 115 ILE A CA 1
ATOM 784 C C . ILE A 1 103 ? -4.285 17.787 -22.542 1.00 30.26 115 ILE A C 1
ATOM 785 O O . ILE A 1 103 ? -4.019 17.265 -21.463 1.00 32.08 115 ILE A O 1
ATOM 790 N N . VAL A 1 104 ? -3.643 17.497 -23.666 1.00 31.26 116 VAL A N 1
ATOM 791 C CA . VAL A 1 104 ? -2.524 16.557 -23.705 1.00 33.94 116 VAL A CA 1
ATOM 792 C C . VAL A 1 104 ? -1.434 16.882 -22.662 1.00 33.96 116 VAL A C 1
ATOM 793 O O . VAL A 1 104 ? -1.030 16.010 -21.892 1.00 34.98 116 VAL A O 1
ATOM 797 N N . CYS A 1 105 ? -0.995 18.139 -22.622 1.00 32.44 117 CYS A N 1
ATOM 798 C CA . CYS A 1 105 ? 0.055 18.569 -21.706 1.00 29.69 117 CYS A CA 1
ATOM 799 C C . CYS A 1 105 ? -0.350 18.453 -20.240 1.00 30.23 117 CYS A C 1
ATOM 800 O O . CYS A 1 105 ? 0.411 17.939 -19.420 1.00 32.22 117 CYS A O 1
ATOM 803 N N . CYS A 1 106 ? -1.550 18.914 -19.905 1.00 27.57 118 CYS A N 1
ATOM 804 C CA . CYS A 1 106 ? -2.022 18.796 -18.538 1.00 28.35 118 CYS A CA 1
ATOM 805 C C . CYS A 1 106 ? -2.250 17.338 -18.126 1.00 30.52 118 CYS A C 1
ATOM 806 O O . CYS A 1 106 ? -2.020 16.977 -16.970 1.00 28.46 118 CYS A O 1
ATOM 809 N N . GLN A 1 107 ? -2.676 16.501 -19.075 1.00 30.51 119 GLN A N 1
ATOM 810 C CA . GLN A 1 107 ? -2.864 15.079 -18.806 1.00 32.00 119 GLN A CA 1
ATOM 811 C C . GLN A 1 107 ? -1.536 14.393 -18.510 1.00 31.76 119 GLN A C 1
ATOM 812 O O . GLN A 1 107 ? -1.485 13.460 -17.699 1.00 34.78 119 GLN A O 1
ATOM 818 N N . ARG A 1 108 ? -0.472 14.849 -19.172 1.00 31.32 120 ARG A N 1
ATOM 819 C CA . ARG A 1 108 ? 0.882 14.336 -18.926 1.00 32.16 120 ARG A CA 1
ATOM 820 C C . ARG A 1 108 ? 1.340 14.647 -17.494 1.00 31.46 120 ARG A C 1
ATOM 821 O O . ARG A 1 108 ? 1.821 13.775 -16.774 1.00 31.51 120 ARG A O 1
ATOM 829 N N . HIS A 1 109 ? 1.172 15.897 -17.086 1.00 30.39 121 HIS A N 1
ATOM 830 C CA . HIS A 1 109 ? 1.432 16.318 -15.716 1.00 28.96 121 HIS A CA 1
ATOM 831 C C . HIS A 1 109 ? 0.720 15.411 -14.703 1.00 30.02 121 HIS A C 1
ATOM 832 O O . HIS A 1 109 ? 1.334 14.945 -13.733 1.00 29.48 121 HIS A O 1
ATOM 839 N N . LEU A 1 110 ? -0.558 15.140 -14.960 1.00 30.35 122 LEU A N 1
ATOM 840 C CA . LEU A 1 110 ? -1.399 14.307 -14.106 1.00 30.71 122 LEU A CA 1
ATOM 841 C C . LEU A 1 110 ? -0.901 12.860 -14.085 1.00 35.10 122 LEU A C 1
ATOM 842 O O . LEU A 1 110 ? -0.787 12.247 -13.013 1.00 34.49 122 LEU A O 1
ATOM 847 N N . ASP A 1 111 ? -0.634 12.318 -15.277 1.00 34.23 123 ASP A N 1
ATOM 848 C CA . ASP A 1 111 ? -0.199 10.938 -15.423 1.00 36.96 123 ASP A CA 1
ATOM 849 C C . ASP A 1 111 ? 1.133 10.674 -14.720 1.00 35.94 123 ASP A C 1
ATOM 850 O O . ASP A 1 111 ? 1.263 9.701 -13.972 1.00 38.31 123 ASP A O 1
ATOM 855 N N . ILE A 1 112 ? 2.113 11.543 -14.954 1.00 33.45 124 ILE A N 1
ATOM 856 C CA . ILE A 1 112 ? 3.406 11.439 -14.282 1.00 34.38 124 ILE A CA 1
ATOM 857 C C . ILE A 1 112 ? 3.280 11.603 -12.756 1.00 35.28 124 ILE A C 1
ATOM 858 O O . ILE A 1 112 ? 3.897 10.838 -12.003 1.00 36.86 124 ILE A O 1
ATOM 863 N N . SER A 1 113 ? 2.459 12.559 -12.305 1.00 33.43 125 SER A N 1
ATOM 864 C CA . SER A 1 113 ? 2.251 12.776 -10.860 1.00 34.16 125 SER A CA 1
ATOM 865 C C . SER A 1 113 ? 1.662 11.551 -10.184 1.00 37.68 125 SER A C 1
ATOM 866 O O . SER A 1 113 ? 2.044 11.216 -9.060 1.00 39.17 125 SER A O 1
ATOM 869 N N . ARG A 1 114 ? 0.735 10.883 -10.866 1.00 37.61 126 ARG A N 1
ATOM 870 C CA . ARG A 1 114 ? 0.164 9.637 -10.351 1.00 41.60 126 ARG A CA 1
ATOM 871 C C . ARG A 1 114 ? 1.184 8.500 -10.394 1.00 44.58 126 ARG A C 1
ATOM 872 O O . ARG A 1 114 ? 1.284 7.729 -9.453 1.00 46.21 126 ARG A O 1
ATOM 880 N N . GLU A 1 115 ? 1.962 8.422 -11.472 1.00 45.87 127 GLU A N 1
ATOM 881 C CA . GLU A 1 115 ? 3.012 7.407 -11.585 1.00 50.25 127 GLU A CA 1
ATOM 882 C C . GLU A 1 115 ? 3.991 7.508 -10.416 1.00 49.84 127 GLU A C 1
ATOM 883 O O . GLU A 1 115 ? 4.462 6.494 -9.905 1.00 53.88 127 GLU A O 1
ATOM 889 N N . LEU A 1 116 ? 4.285 8.739 -9.999 1.00 44.81 128 LEU A N 1
ATOM 890 C CA . LEU A 1 116 ? 5.269 8.986 -8.946 1.00 43.72 128 LEU A CA 1
ATOM 891 C C . LEU A 1 116 ? 4.651 9.070 -7.550 1.00 43.79 128 LEU A C 1
ATOM 892 O O . LEU A 1 116 ? 5.377 9.208 -6.570 1.00 47.18 128 LEU A O 1
ATOM 897 N N . ASN A 1 117 ? 3.321 8.996 -7.465 1.00 53.92 129 ASN A N 1
ATOM 898 C CA . ASN A 1 117 ? 2.594 9.157 -6.200 1.00 50.54 129 ASN A CA 1
ATOM 899 C C . ASN A 1 117 ? 2.806 10.540 -5.578 1.00 48.58 129 ASN A C 1
ATOM 900 O O . ASN A 1 117 ? 2.915 10.681 -4.359 1.00 49.20 129 ASN A O 1
ATOM 905 N N . ASP A 1 118 ? 2.871 11.559 -6.430 1.00 46.99 130 ASP A N 1
ATOM 906 C CA . ASP A 1 118 ? 2.973 12.937 -5.984 1.00 45.20 130 ASP A CA 1
ATOM 907 C C . ASP A 1 118 ? 1.563 13.540 -5.911 1.00 40.87 130 ASP A C 1
ATOM 908 O O . ASP A 1 118 ? 1.004 13.969 -6.925 1.00 39.84 130 ASP A O 1
ATOM 913 N N . LYS A 1 119 ? 0.993 13.561 -4.708 1.00 40.07 131 LYS A N 1
ATOM 914 C CA . LYS A 1 119 ? -0.395 14.003 -4.506 1.00 37.86 131 LYS A CA 1
ATOM 915 C C . LYS A 1 119 ? -0.612 15.500 -4.702 1.00 34.10 131 LYS A C 1
ATOM 916 O O . LYS A 1 119 ? -1.685 15.928 -5.157 1.00 31.82 131 LYS A O 1
ATOM 922 N N . VAL A 1 120 ? 0.394 16.294 -4.351 1.00 33.42 132 VAL A N 1
ATOM 923 C CA . VAL A 1 120 ? 0.326 17.734 -4.558 1.00 33.64 132 VAL A CA 1
ATOM 924 C C . VAL A 1 120 ? 0.311 18.023 -6.057 1.00 33.26 132 VAL A C 1
ATOM 925 O O . VAL A 1 120 ? -0.549 18.757 -6.544 1.00 32.14 132 VAL A O 1
ATOM 929 N N . GLY A 1 121 ? 1.236 17.405 -6.790 1.00 34.50 133 GLY A N 1
ATOM 930 C CA . GLY A 1 121 ? 1.261 17.509 -8.248 1.00 31.94 133 GLY A CA 1
ATOM 931 C C . GLY A 1 121 ? -0.027 17.014 -8.881 1.00 30.46 133 GLY A C 1
ATOM 932 O O . GLY A 1 121 ? -0.556 17.640 -9.821 1.00 29.25 133 GLY A O 1
ATOM 933 N N . GLU A 1 122 ? -0.545 15.906 -8.358 1.00 27.41 134 GLU A N 1
ATOM 934 C CA . GLU A 1 122 ? -1.790 15.339 -8.863 1.00 29.97 134 GLU A CA 1
ATOM 935 C C . GLU A 1 122 ? -2.929 16.322 -8.711 1.00 28.97 134 GLU A C 1
ATOM 936 O O . GLU A 1 122 ? -3.673 16.553 -9.668 1.00 28.75 134 GLU A O 1
ATOM 942 N N . ALA A 1 123 ? -3.072 16.903 -7.519 1.00 30.90 135 ALA A N 1
ATOM 943 C CA . ALA A 1 123 ? -4.165 17.869 -7.293 1.00 29.59 135 ALA A CA 1
ATOM 944 C C . ALA A 1 123 ? -4.062 19.074 -8.234 1.00 29.78 135 ALA A C 1
ATOM 945 O O . ALA A 1 123 ? -5.054 19.435 -8.866 1.00 31.64 135 ALA A O 1
ATOM 947 N N . ARG A 1 124 ? -2.873 19.678 -8.328 1.00 28.33 136 ARG A N 1
ATOM 948 C CA . ARG A 1 124 ? -2.633 20.798 -9.242 1.00 31.05 136 ARG A CA 1
ATOM 949 C C . ARG A 1 124 ? -3.019 20.452 -10.685 1.00 31.36 136 ARG A C 1
ATOM 950 O O . ARG A 1 124 ? -3.696 21.230 -11.356 1.00 29.18 136 ARG A O 1
ATOM 958 N N . ALA A 1 125 ? -2.569 19.285 -11.148 1.00 30.95 137 ALA A N 1
ATOM 959 C CA . ALA A 1 125 ? -2.836 18.833 -12.496 1.00 29.61 137 ALA A CA 1
ATOM 960 C C . ALA A 1 125 ? -4.323 18.668 -12.773 1.00 27.90 137 ALA A C 1
ATOM 961 O O . ALA A 1 125 ? -4.757 18.923 -13.881 1.00 28.69 137 ALA A O 1
ATOM 963 N N . LEU A 1 126 ? -5.098 18.248 -11.774 1.00 27.60 138 LEU A N 1
ATOM 964 C CA . LEU A 1 126 ? -6.544 18.086 -11.947 1.00 27.61 138 LEU A CA 1
ATOM 965 C C . LEU A 1 126 ? -7.211 19.461 -12.081 1.00 28.66 138 LEU A C 1
ATOM 966 O O . LEU A 1 126 ? -8.100 19.663 -12.920 1.00 29.45 138 LEU A O 1
ATOM 971 N N . TYR A 1 127 ? -6.767 20.399 -11.251 1.00 24.29 139 TYR A N 1
ATOM 972 C CA . TYR A 1 127 ? -7.243 21.768 -11.307 1.00 25.68 139 TYR A CA 1
ATOM 973 C C . TYR A 1 127 ? -6.949 22.395 -12.679 1.00 25.67 139 TYR A C 1
ATOM 974 O O . TYR A 1 127 ? -7.824 23.002 -13.302 1.00 25.89 139 TYR A O 1
ATOM 983 N N . ASN A 1 128 ? -5.717 22.224 -13.141 1.00 26.39 140 ASN A N 1
ATOM 984 C CA . ASN A 1 128 ? -5.275 22.749 -14.435 1.00 27.96 140 ASN A CA 1
ATOM 985 C C . ASN A 1 128 ? -6.062 22.170 -15.591 1.00 25.93 140 ASN A C 1
ATOM 986 O O . ASN A 1 128 ? -6.459 22.893 -16.489 1.00 27.59 140 ASN A O 1
ATOM 991 N N . LEU A 1 129 ? -6.260 20.856 -15.563 1.00 25.34 141 LEU A N 1
ATOM 992 C CA . LEU A 1 129 ? -7.002 20.158 -16.599 1.00 26.89 141 LEU A CA 1
ATOM 993 C C . LEU A 1 129 ? -8.455 20.605 -16.609 1.00 25.05 141 LEU A C 1
ATOM 994 O O . LEU A 1 129 ? -9.018 20.833 -17.675 1.00 27.71 141 LEU A O 1
ATOM 999 N N . GLY A 1 130 ? -9.056 20.725 -15.425 1.00 24.29 142 GLY A N 1
ATOM 1000 C CA . GLY A 1 130 ? -10.404 21.296 -15.296 1.00 24.03 142 GLY A CA 1
ATOM 1001 C C . GLY A 1 130 ? -10.474 22.684 -15.926 1.00 26.46 142 GLY A C 1
ATOM 1002 O O . GLY A 1 130 ? -11.407 22.978 -16.670 1.00 27.08 142 GLY A O 1
ATOM 1003 N N . ASN A 1 131 ? -9.469 23.520 -15.648 1.00 22.90 143 ASN A N 1
ATOM 1004 C CA . ASN A 1 131 ? -9.393 24.869 -16.211 1.00 24.41 143 ASN A CA 1
ATOM 1005 C C . ASN A 1 131 ? -9.392 24.891 -17.740 1.00 23.73 143 ASN A C 1
ATOM 1006 O O . ASN A 1 131 ? -10.033 25.755 -18.333 1.00 24.90 143 ASN A O 1
ATOM 1011 N N . VAL A 1 132 ? -8.687 23.940 -18.362 1.00 21.01 144 VAL A N 1
ATOM 1012 C CA . VAL A 1 132 ? -8.616 23.849 -19.816 1.00 23.26 144 VAL A CA 1
ATOM 1013 C C . VAL A 1 132 ? -9.984 23.539 -20.421 1.00 24.99 144 VAL A C 1
ATOM 1014 O O . VAL A 1 132 ? -10.413 24.200 -21.357 1.00 28.29 144 VAL A O 1
ATOM 1018 N N . TYR A 1 133 ? -10.652 22.517 -19.896 1.00 25.36 145 TYR A N 1
ATOM 1019 C CA . TYR A 1 133 ? -12.011 22.192 -20.312 1.00 27.11 145 TYR A CA 1
ATOM 1020 C C . TYR A 1 133 ? -12.998 23.336 -20.049 1.00 27.50 145 TYR A C 1
ATOM 1021 O O . TYR A 1 133 ? -13.872 23.609 -20.872 1.00 30.67 145 TYR A O 1
ATOM 1030 N N . HIS A 1 134 ? -12.842 23.991 -18.901 1.00 27.51 146 HIS A N 1
ATOM 1031 C CA . HIS A 1 134 ? -13.628 25.173 -18.541 1.00 27.98 146 HIS A CA 1
ATOM 1032 C C . HIS A 1 134 ? -13.450 26.268 -19.588 1.00 28.89 146 HIS A C 1
ATOM 1033 O O . HIS A 1 134 ? -14.434 26.750 -20.147 1.00 31.73 146 HIS A O 1
ATOM 1040 N N . ALA A 1 135 ? -12.203 26.658 -19.856 1.00 28.55 147 ALA A N 1
ATOM 1041 C CA . ALA A 1 135 ? -11.925 27.672 -20.876 1.00 28.90 147 ALA A CA 1
ATOM 1042 C C . ALA A 1 135 ? -12.435 27.263 -22.266 1.00 30.96 147 ALA A C 1
ATOM 1043 O O . ALA A 1 135 ? -13.041 28.067 -22.963 1.00 35.74 147 ALA A O 1
ATOM 1045 N N . LYS A 1 136 ? -12.196 26.013 -22.655 1.00 29.69 148 LYS A N 1
ATOM 1046 C CA . LYS A 1 136 ? -12.696 25.482 -23.916 1.00 31.46 148 LYS A CA 1
ATOM 1047 C C . LYS A 1 136 ? -14.217 25.626 -24.069 1.00 32.30 148 LYS A C 1
ATOM 1048 O O . LYS A 1 136 ? -14.704 26.136 -25.084 1.00 32.96 148 LYS A O 1
ATOM 1054 N N . GLY A 1 137 ? -14.963 25.176 -23.068 1.00 29.83 149 GLY A N 1
ATOM 1055 C CA . GLY A 1 137 ? -16.420 25.275 -23.125 1.00 33.27 149 GLY A CA 1
ATOM 1056 C C . GLY A 1 137 ? -16.883 26.719 -23.128 1.00 36.27 149 GLY A C 1
ATOM 1057 O O . GLY A 1 137 ? -17.865 27.069 -23.781 1.00 38.69 149 GLY A O 1
ATOM 1058 N N . LYS A 1 138 ? -16.153 27.556 -22.400 1.00 37.17 150 LYS A N 1
ATOM 1059 C CA . LYS A 1 138 ? -16.483 28.963 -22.250 1.00 44.06 150 LYS A CA 1
ATOM 1060 C C . LYS A 1 138 ? -16.211 29.742 -23.531 1.00 47.61 150 LYS A C 1
ATOM 1061 O O . LYS A 1 138 ? -16.814 30.790 -23.766 1.00 53.31 150 LYS A O 1
ATOM 1067 N N . SER A 1 139 ? -15.316 29.223 -24.366 1.00 47.79 151 SER A N 1
ATOM 1068 C CA . SER A 1 139 ? -14.923 29.919 -25.584 1.00 52.62 151 SER A CA 1
ATOM 1069 C C . SER A 1 139 ? -16.005 29.933 -26.666 1.00 57.98 151 SER A C 1
ATOM 1070 O O . SER A 1 139 ? -15.961 30.774 -27.565 1.00 62.65 151 SER A O 1
ATOM 1073 N N . PHE A 1 140 ? -16.971 29.018 -26.596 1.00 60.19 152 PHE A N 1
ATOM 1074 C CA . PHE A 1 140 ? -18.028 29.005 -27.608 1.00 66.24 152 PHE A CA 1
ATOM 1075 C C . PHE A 1 140 ? -18.924 30.244 -27.575 1.00 71.95 152 PHE A C 1
ATOM 1076 O O . PHE A 1 140 ? -19.328 30.710 -26.499 1.00 71.93 152 PHE A O 1
ATOM 1084 N N . GLY A 1 141 ? -19.227 30.740 -28.776 1.00 76.80 153 GLY A N 1
ATOM 1085 C CA . GLY A 1 141 ? -20.276 31.730 -29.027 1.00 84.84 153 GLY A CA 1
ATOM 1086 C C . GLY A 1 141 ? -20.435 32.821 -27.992 1.00 88.59 153 GLY A C 1
ATOM 1087 O O . GLY A 1 141 ? -19.449 33.387 -27.508 1.00 87.76 153 GLY A O 1
ATOM 1088 N N . CYS A 1 142 ? -21.692 33.116 -27.666 1.00 93.28 154 CYS A N 1
ATOM 1089 C CA . CYS A 1 142 ? -22.021 34.081 -26.626 1.00 96.87 154 CYS A CA 1
ATOM 1090 C C . CYS A 1 142 ? -21.505 33.610 -25.260 1.00 93.80 154 CYS A C 1
ATOM 1091 O O . CYS A 1 142 ? -21.570 32.413 -24.948 1.00 88.82 154 CYS A O 1
ATOM 1093 N N . PRO A 1 143 ? -20.958 34.548 -24.459 1.00 95.84 155 PRO A N 1
ATOM 1094 C CA . PRO A 1 143 ? -20.609 34.285 -23.062 1.00 93.79 155 PRO A CA 1
ATOM 1095 C C . PRO A 1 143 ? -21.861 34.111 -22.201 1.00 95.29 155 PRO A C 1
ATOM 1096 O O . PRO A 1 143 ? -22.945 34.567 -22.582 1.00 99.67 155 PRO A O 1
ATOM 1100 N N . GLY A 1 144 ? -21.707 33.461 -21.049 1.00 92.11 156 GLY A N 1
ATOM 1101 C CA . GLY A 1 144 ? -22.841 33.129 -20.187 1.00 92.91 156 GLY A CA 1
ATOM 1102 C C . GLY A 1 144 ? -23.509 31.819 -20.588 1.00 91.04 156 GLY A C 1
ATOM 1103 O O . GLY A 1 144 ? -23.103 31.185 -21.569 1.00 87.33 156 GLY A O 1
ATOM 1104 N N . PRO A 1 145 ? -24.549 31.406 -19.837 1.00 92.69 157 PRO A N 1
ATOM 1105 C CA . PRO A 1 145 ? -25.220 30.124 -20.065 1.00 92.41 157 PRO A CA 1
ATOM 1106 C C . PRO A 1 145 ? -26.289 30.156 -21.159 1.00 98.35 157 PRO A C 1
ATOM 1107 O O . PRO A 1 145 ? -26.778 31.230 -21.533 1.00 102.51 157 PRO A O 1
ATOM 1111 N N . GLN A 1 146 ? -26.636 28.970 -21.659 1.00 98.65 158 GLN A N 1
ATOM 1112 C CA . GLN A 1 146 ? -27.787 28.787 -22.545 1.00 104.07 158 GLN A CA 1
ATOM 1113 C C . GLN A 1 146 ? -28.374 27.384 -22.380 1.00 104.27 158 GLN A C 1
ATOM 1114 O O . GLN A 1 146 ? -27.802 26.533 -21.688 1.00 100.64 158 GLN A O 1
ATOM 1116 N N . PHE A 1 151 ? -27.206 24.882 -28.824 1.00 82.19 163 PHE A N 1
ATOM 1117 C CA . PHE A 1 151 ? -25.782 25.117 -29.023 1.00 78.69 163 PHE A CA 1
ATOM 1118 C C . PHE A 1 151 ? -24.980 23.803 -28.928 1.00 75.00 163 PHE A C 1
ATOM 1119 O O . PHE A 1 151 ? -25.506 22.803 -28.427 1.00 75.22 163 PHE A O 1
ATOM 1127 N N . PRO A 1 152 ? -23.704 23.811 -29.383 1.00 69.89 164 PRO A N 1
ATOM 1128 C CA . PRO A 1 152 ? -22.960 22.588 -29.685 1.00 66.17 164 PRO A CA 1
ATOM 1129 C C . PRO A 1 152 ? -22.700 21.685 -28.496 1.00 61.46 164 PRO A C 1
ATOM 1130 O O . PRO A 1 152 ? -22.213 22.134 -27.460 1.00 61.16 164 PRO A O 1
ATOM 1134 N N . GLU A 1 153 ? -22.997 20.405 -28.679 1.00 59.92 165 GLU A N 1
ATOM 1135 C CA . GLU A 1 153 ? -22.735 19.374 -27.683 1.00 58.09 165 GLU A CA 1
ATOM 1136 C C . GLU A 1 153 ? -21.354 19.447 -27.015 1.00 50.95 165 GLU A C 1
ATOM 1137 O O . GLU A 1 153 ? -21.226 19.145 -25.828 1.00 47.28 165 GLU A O 1
ATOM 1143 N N . ASP A 1 154 ? -20.330 19.839 -27.775 1.00 48.72 166 ASP A N 1
ATOM 1144 C CA . ASP A 1 154 ? -18.954 19.886 -27.271 1.00 43.72 166 ASP A CA 1
ATOM 1145 C C . ASP A 1 154 ? -18.748 20.932 -26.175 1.00 41.61 166 ASP A C 1
ATOM 1146 O O . ASP A 1 154 ? -17.847 20.788 -25.341 1.00 38.65 166 ASP A O 1
ATOM 1151 N N . VAL A 1 155 ? -19.577 21.976 -26.187 1.00 42.30 167 VAL A N 1
ATOM 1152 C CA . VAL A 1 155 ? -19.577 22.977 -25.126 1.00 40.99 167 VAL A CA 1
ATOM 1153 C C . VAL A 1 155 ? -19.962 22.295 -23.819 1.00 37.89 167 VAL A C 1
ATOM 1154 O O . VAL A 1 155 ? -19.200 22.323 -22.866 1.00 35.65 167 VAL A O 1
ATOM 1158 N N . ARG A 1 156 ? -21.136 21.665 -23.798 1.00 39.88 168 ARG A N 1
ATOM 1159 C CA . ARG A 1 156 ? -21.629 20.965 -22.620 1.00 39.61 168 ARG A CA 1
ATOM 1160 C C . ARG A 1 156 ? -20.678 19.846 -22.189 1.00 37.83 168 ARG A C 1
ATOM 1161 O O . ARG A 1 156 ? -20.402 19.686 -20.999 1.00 35.81 168 ARG A O 1
ATOM 1169 N N . ASN A 1 157 ? -20.157 19.093 -23.155 1.00 37.94 169 ASN A N 1
ATOM 1170 C CA . ASN A 1 157 ? -19.203 18.020 -22.848 1.00 38.03 169 ASN A CA 1
ATOM 1171 C C . ASN A 1 157 ? -17.944 18.512 -22.134 1.00 33.76 169 ASN A C 1
ATOM 1172 O O . ASN A 1 157 ? -17.491 17.890 -21.175 1.00 33.38 169 ASN A O 1
ATOM 1177 N N . ALA A 1 158 ? -17.398 19.633 -22.599 1.00 31.13 170 ALA A N 1
ATOM 1178 C CA . ALA A 1 158 ? -16.200 20.221 -22.010 1.00 28.62 170 ALA A CA 1
ATOM 1179 C C . ALA A 1 158 ? -16.480 20.732 -20.592 1.00 28.41 170 ALA A C 1
ATOM 1180 O O . ALA A 1 158 ? -15.688 20.525 -19.664 1.00 28.54 170 ALA A O 1
ATOM 1182 N N . LEU A 1 159 ? -17.612 21.399 -20.423 1.00 30.09 171 LEU A N 1
ATOM 1183 C CA . LEU A 1 159 ? -17.966 21.949 -19.121 1.00 28.19 171 LEU A CA 1
ATOM 1184 C C . LEU A 1 159 ? -18.251 20.845 -18.106 1.00 29.22 171 LEU A C 1
ATOM 1185 O O . LEU A 1 159 ? -17.906 20.970 -16.924 1.00 28.41 171 LEU A O 1
ATOM 1190 N N . GLN A 1 160 ? -18.874 19.764 -18.560 1.00 29.22 172 GLN A N 1
ATOM 1191 C CA . GLN A 1 160 ? -19.168 18.662 -17.657 1.00 32.63 172 GLN A CA 1
ATOM 1192 C C . GLN A 1 160 ? -17.872 17.976 -17.225 1.00 30.06 172 GLN A C 1
ATOM 1193 O O . GLN A 1 160 ? -17.729 17.610 -16.063 1.00 33.84 172 GLN A O 1
ATOM 1199 N N . ALA A 1 161 ? -16.936 17.823 -18.158 1.00 29.36 173 ALA A N 1
ATOM 1200 C CA . ALA A 1 161 ? -15.610 17.281 -17.856 1.00 30.25 173 ALA A CA 1
ATOM 1201 C C . ALA A 1 161 ? -14.865 18.155 -16.844 1.00 29.63 173 ALA A C 1
ATOM 1202 O O . ALA A 1 161 ? -14.186 17.630 -15.972 1.00 32.00 173 ALA A O 1
ATOM 1204 N N . ALA A 1 162 ? -14.998 19.479 -16.956 1.00 28.37 174 ALA A N 1
ATOM 1205 C CA . ALA A 1 162 ? -14.428 20.412 -15.960 1.00 27.33 174 ALA A CA 1
ATOM 1206 C C . ALA A 1 162 ? -15.054 20.239 -14.558 1.00 27.50 174 ALA A C 1
ATOM 1207 O O . ALA A 1 162 ? -14.350 20.286 -13.553 1.00 28.08 174 ALA A O 1
ATOM 1209 N N . VAL A 1 163 ? -16.366 20.032 -14.495 1.00 27.04 175 VAL A N 1
ATOM 1210 C CA . VAL A 1 163 ? -17.037 19.766 -13.223 1.00 29.34 175 VAL A CA 1
ATOM 1211 C C . VAL A 1 163 ? -16.448 18.511 -12.563 1.00 31.24 175 VAL A C 1
ATOM 1212 O O . VAL A 1 163 ? -16.039 18.557 -11.404 1.00 30.98 175 VAL A O 1
ATOM 1216 N N . ASP A 1 164 ? -16.393 17.406 -13.309 1.00 30.27 176 ASP A N 1
ATOM 1217 C CA . ASP A 1 164 ? -15.815 16.165 -12.796 1.00 31.85 176 ASP A CA 1
ATOM 1218 C C . ASP A 1 164 ? -14.372 16.372 -12.297 1.00 28.04 176 ASP A C 1
ATOM 1219 O O . ASP A 1 164 ? -14.014 15.859 -11.255 1.00 29.65 176 ASP A O 1
ATOM 1224 N N . LEU A 1 165 ? -13.552 17.108 -13.043 1.00 25.71 177 LEU A N 1
ATOM 1225 C CA . LEU A 1 165 ? -12.166 17.355 -12.633 1.00 26.73 177 LEU A CA 1
ATOM 1226 C C . LEU A 1 165 ? -12.048 18.243 -11.398 1.00 27.20 177 LEU A C 1
ATOM 1227 O O . LEU A 1 165 ? -11.214 17.981 -10.536 1.00 29.07 177 LEU A O 1
ATOM 1232 N N . TYR A 1 166 ? -12.876 19.285 -11.310 1.00 26.52 178 TYR A N 1
ATOM 1233 C CA . TYR A 1 166 ? -12.893 20.137 -10.125 1.00 27.24 178 TYR A CA 1
ATOM 1234 C C . TYR A 1 166 ? -13.340 19.381 -8.877 1.00 29.62 178 TYR A C 1
ATOM 1235 O O . TYR A 1 166 ? -12.759 19.556 -7.803 1.00 29.50 178 TYR A O 1
ATOM 1244 N N . GLU A 1 167 ? -14.362 18.539 -9.025 1.00 28.42 179 GLU A N 1
ATOM 1245 C CA . GLU A 1 167 ? -14.837 17.702 -7.926 1.00 31.14 179 GLU A CA 1
ATOM 1246 C C . GLU A 1 167 ? -13.758 16.729 -7.433 1.00 32.78 179 GLU A C 1
ATOM 1247 O O . GLU A 1 167 ? -13.596 16.527 -6.221 1.00 34.92 179 GLU A O 1
ATOM 1253 N N . GLU A 1 168 ? -13.005 16.150 -8.362 1.00 30.95 180 GLU A N 1
ATOM 1254 C CA . GLU A 1 168 ? -11.914 15.265 -7.982 1.00 32.92 180 GLU A CA 1
ATOM 1255 C C . GLU A 1 168 ? -10.773 16.069 -7.341 1.00 29.34 180 GLU A C 1
ATOM 1256 O O . GLU A 1 168 ? -10.155 15.631 -6.372 1.00 31.69 180 GLU A O 1
ATOM 1262 N N . ASN A 1 169 ? -10.495 17.251 -7.871 1.00 25.81 181 ASN A N 1
ATOM 1263 C CA . ASN A 1 169 ? -9.458 18.091 -7.289 1.00 25.49 181 ASN A CA 1
ATOM 1264 C C . ASN A 1 169 ? -9.815 18.432 -5.845 1.00 28.59 181 ASN A C 1
ATOM 1265 O O . ASN A 1 169 ? -8.979 18.352 -4.939 1.00 31.44 181 ASN A O 1
ATOM 1270 N N . LEU A 1 170 ? -11.076 18.796 -5.647 1.00 26.65 182 LEU A N 1
ATOM 1271 C CA . LEU A 1 170 ? -11.576 19.249 -4.364 1.00 30.13 182 LEU A CA 1
ATOM 1272 C C . LEU A 1 170 ? -11.465 18.130 -3.320 1.00 29.65 182 LEU A C 1
ATOM 1273 O O . LEU A 1 170 ? -11.075 18.358 -2.165 1.00 32.20 182 LEU A O 1
ATOM 1278 N N . SER A 1 171 ? -11.807 16.920 -3.738 1.00 28.11 183 SER A N 1
ATOM 1279 C CA . SER A 1 171 ? -11.682 15.746 -2.890 1.00 31.03 183 SER A CA 1
ATOM 1280 C C . SER A 1 171 ? -10.232 15.585 -2.418 1.00 30.23 183 SER A C 1
ATOM 1281 O O . SER A 1 171 ? -9.975 15.365 -1.238 1.00 32.62 183 SER A O 1
ATOM 1284 N N . LEU A 1 172 ? -9.290 15.749 -3.339 1.00 28.13 184 LEU A N 1
ATOM 1285 C CA . LEU A 1 172 ? -7.878 15.604 -3.030 1.00 30.94 184 LEU A CA 1
ATOM 1286 C C . LEU A 1 172 ? -7.310 16.725 -2.147 1.00 31.74 184 LEU A C 1
ATOM 1287 O O . LEU A 1 172 ? -6.555 16.449 -1.210 1.00 34.44 184 LEU A O 1
ATOM 1292 N N . VAL A 1 173 ? -7.666 17.977 -2.428 1.00 28.96 185 VAL A N 1
ATOM 1293 C CA . VAL A 1 173 ? -7.144 19.087 -1.610 1.00 29.88 185 VAL A CA 1
ATOM 1294 C C . VAL A 1 173 ? -7.775 19.155 -0.221 1.00 30.35 185 VAL A C 1
ATOM 1295 O O . VAL A 1 173 ? -7.197 19.737 0.704 1.00 31.36 185 VAL A O 1
ATOM 1299 N N . THR A 1 174 ? -8.943 18.532 -0.070 1.00 29.64 186 THR A N 1
ATOM 1300 C CA . THR A 1 174 ? -9.530 18.368 1.252 1.00 32.62 186 THR A CA 1
ATOM 1301 C C . THR A 1 174 ? -8.681 17.415 2.093 1.00 33.43 186 THR A C 1
ATOM 1302 O O . THR A 1 174 ? -8.385 17.699 3.253 1.00 36.38 186 THR A O 1
ATOM 1306 N N . ALA A 1 175 ? -8.280 16.299 1.492 1.00 32.20 187 ALA A N 1
ATOM 1307 C CA . ALA A 1 175 ? -7.410 15.329 2.152 1.00 34.01 187 ALA A CA 1
ATOM 1308 C C . ALA A 1 175 ? -6.038 15.920 2.462 1.00 35.17 187 ALA A C 1
ATOM 1309 O O . ALA A 1 175 ? -5.410 15.513 3.429 1.00 36.48 187 ALA A O 1
ATOM 1311 N N . LEU A 1 176 ? -5.584 16.876 1.646 1.00 33.67 188 LEU A N 1
ATOM 1312 C CA . LEU A 1 176 ? -4.297 17.535 1.876 1.00 37.36 188 LEU A CA 1
ATOM 1313 C C . LEU A 1 176 ? -4.388 18.718 2.854 1.00 40.36 188 LEU A C 1
ATOM 1314 O O . LEU A 1 176 ? -3.365 19.241 3.297 1.00 40.42 188 LEU A O 1
ATOM 1319 N N . GLY A 1 177 ? -5.609 19.144 3.168 1.00 38.68 189 GLY A N 1
ATOM 1320 C CA . GLY A 1 177 ? -5.829 20.298 4.050 1.00 36.97 189 GLY A CA 1
ATOM 1321 C C . GLY A 1 177 ? -5.489 21.644 3.431 1.00 36.71 189 GLY A C 1
ATOM 1322 O O . GLY A 1 177 ? -5.105 22.568 4.133 1.00 38.00 189 GLY A O 1
ATOM 1323 N N . ASP A 1 178 ? -5.641 21.759 2.115 1.00 35.53 190 ASP A N 1
ATOM 1324 C CA . ASP A 1 178 ? -5.229 22.953 1.381 1.00 33.35 190 ASP A CA 1
ATOM 1325 C C . ASP A 1 178 ? -6.433 23.874 1.173 1.00 30.31 190 ASP A C 1
ATOM 1326 O O . ASP A 1 178 ? -7.185 23.714 0.204 1.00 28.71 190 ASP A O 1
ATOM 1331 N N . ARG A 1 179 ? -6.600 24.836 2.084 1.00 29.36 191 ARG A N 1
ATOM 1332 C CA . ARG A 1 179 ? -7.775 25.718 2.095 1.00 28.87 191 ARG A CA 1
ATOM 1333 C C . ARG A 1 179 ? -7.813 26.633 0.889 1.00 26.90 191 ARG A C 1
ATOM 1334 O O . ARG A 1 179 ? -8.850 26.782 0.270 1.00 29.44 191 ARG A O 1
ATOM 1342 N N . ALA A 1 180 ? -6.683 27.250 0.567 1.00 28.49 192 ALA A N 1
ATOM 1343 C CA . ALA A 1 180 ? -6.591 28.158 -0.570 1.00 28.02 192 ALA A CA 1
ATOM 1344 C C . ALA A 1 180 ? -6.951 27.443 -1.869 1.00 27.64 192 ALA A C 1
ATOM 1345 O O . ALA A 1 180 ? -7.652 28.004 -2.713 1.00 29.10 192 ALA A O 1
ATOM 1347 N N . ALA A 1 181 ? -6.479 26.204 -2.019 1.00 27.10 193 ALA A N 1
ATOM 1348 C CA . ALA A 1 181 ? -6.752 25.435 -3.234 1.00 28.54 193 ALA A CA 1
ATOM 1349 C C . ALA A 1 181 ? -8.232 25.085 -3.324 1.00 27.07 193 ALA A C 1
ATOM 1350 O O . ALA A 1 181 ? -8.787 25.074 -4.415 1.00 26.15 193 ALA A O 1
ATOM 1352 N N . GL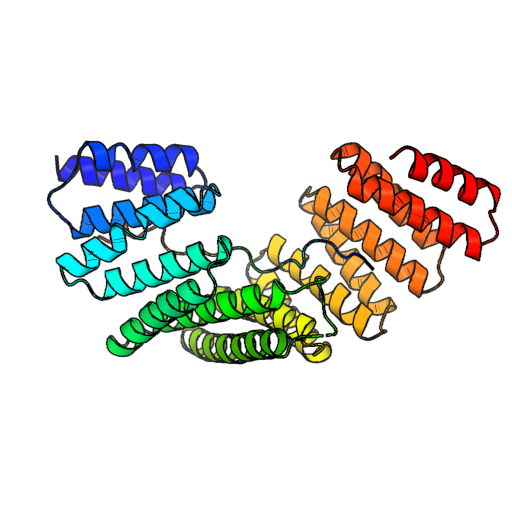N A 1 182 ? -8.861 24.811 -2.179 1.00 27.92 194 GLN A N 1
ATOM 1353 C CA . GLN A 1 182 ? -10.312 24.592 -2.127 1.00 29.12 194 GLN A CA 1
ATOM 1354 C C . GLN A 1 182 ? -11.081 25.809 -2.615 1.00 28.74 194 GLN A C 1
ATOM 1355 O O . GLN A 1 182 ? -12.037 25.670 -3.376 1.00 28.47 194 GLN A O 1
ATOM 1361 N N . GLY A 1 183 ? -10.673 26.998 -2.165 1.00 28.04 195 GLY A N 1
ATOM 1362 C CA . GLY A 1 183 ? -11.317 28.239 -2.594 1.00 23.63 195 GLY A CA 1
ATOM 1363 C C . GLY A 1 183 ? -11.278 28.365 -4.107 1.00 26.70 195 GLY A C 1
ATOM 1364 O O . GLY A 1 183 ? -12.283 28.679 -4.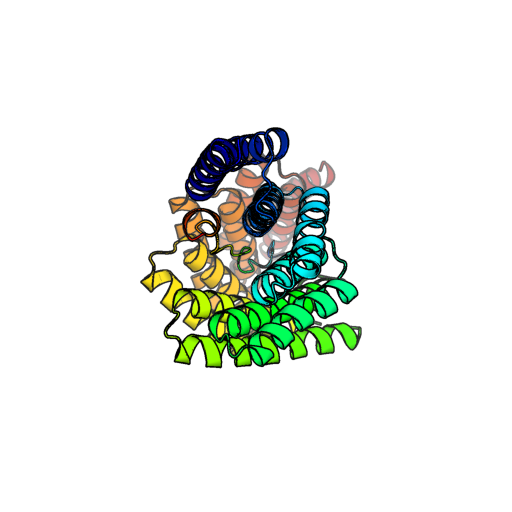743 1.00 28.44 195 GLY A O 1
ATOM 1365 N N . ARG A 1 184 ? -10.116 28.093 -4.688 1.00 27.21 196 ARG A N 1
ATOM 1366 C CA . ARG A 1 184 ? -9.942 28.199 -6.130 1.00 27.00 196 ARG A CA 1
ATOM 1367 C C . ARG A 1 184 ? -10.841 27.218 -6.874 1.00 28.44 196 ARG A C 1
ATOM 1368 O O . ARG A 1 184 ? -11.514 27.605 -7.829 1.00 28.99 196 ARG A O 1
ATOM 1376 N N . ALA A 1 185 ? -10.885 25.965 -6.417 1.00 25.61 197 ALA A N 1
ATOM 1377 C CA . ALA A 1 185 ? -11.718 24.968 -7.078 1.00 26.94 197 ALA A CA 1
ATOM 1378 C C . ALA A 1 185 ? -13.201 25.295 -6.919 1.00 26.34 197 ALA A C 1
ATOM 1379 O O . ALA A 1 185 ? -13.957 25.143 -7.873 1.00 29.17 197 ALA A O 1
ATOM 1381 N N . PHE A 1 186 ? -13.608 25.771 -5.738 1.00 25.30 198 PHE A N 1
ATOM 1382 C CA . PHE A 1 186 ? -15.005 26.158 -5.516 1.00 27.07 198 PHE A CA 1
ATOM 1383 C C . PHE A 1 186 ? -15.394 27.279 -6.464 1.00 27.25 198 PHE A C 1
ATOM 1384 O O . PHE A 1 186 ? -16.465 27.239 -7.066 1.00 30.45 198 PHE A O 1
ATOM 1392 N N . GLY A 1 187 ? -14.516 28.266 -6.603 1.00 25.40 199 GLY A N 1
ATOM 1393 C CA . GLY A 1 187 ? -14.764 29.380 -7.493 1.00 25.83 199 GLY A CA 1
ATOM 1394 C C . GLY A 1 187 ? -14.994 28.908 -8.915 1.00 26.73 199 GLY A C 1
ATOM 1395 O O . GLY A 1 187 ? -16.020 29.216 -9.512 1.00 27.78 199 GLY A O 1
ATOM 1396 N N . ASN A 1 188 ? -14.049 28.145 -9.458 1.00 26.45 200 ASN A N 1
ATOM 1397 C CA . ASN A 1 188 ? -14.159 27.717 -10.846 1.00 27.59 200 ASN A CA 1
ATOM 1398 C C . ASN A 1 188 ? -15.294 26.735 -11.104 1.00 28.16 200 ASN A C 1
ATOM 1399 O O . ASN A 1 188 ? -15.926 26.788 -12.165 1.00 29.76 200 ASN A O 1
ATOM 1404 N N . LEU A 1 189 ? -15.553 25.857 -10.134 1.00 26.07 201 LEU A N 1
ATOM 1405 C CA . LEU A 1 189 ? -16.705 24.947 -10.177 1.00 27.68 201 LEU A CA 1
ATOM 1406 C C . LEU A 1 189 ? -18.011 25.732 -10.264 1.00 27.73 201 LEU A C 1
ATOM 1407 O O . LEU A 1 189 ? -18.921 25.371 -11.018 1.00 29.16 201 LEU A O 1
ATOM 1412 N N . GLY A 1 190 ? -18.112 26.794 -9.468 1.00 23.96 202 GLY A N 1
ATOM 1413 C CA . GLY A 1 190 ? -19.321 27.596 -9.427 1.00 24.60 202 GLY A CA 1
ATOM 1414 C C . GLY A 1 190 ? -19.606 28.222 -10.779 1.00 27.47 202 GLY A C 1
ATOM 1415 O O . GLY A 1 190 ? -20.734 28.192 -11.257 1.00 30.92 202 GLY A O 1
ATOM 1416 N N . ASN A 1 191 ? -18.579 28.798 -11.391 1.00 26.74 203 ASN A N 1
ATOM 1417 C CA . ASN A 1 191 ? -18.713 29.390 -12.718 1.00 30.02 203 ASN A CA 1
ATOM 1418 C C . ASN A 1 191 ? -18.936 28.346 -13.802 1.00 28.05 203 ASN A C 1
ATOM 1419 O O . ASN A 1 191 ? -19.601 28.628 -14.797 1.00 30.77 203 ASN A O 1
ATOM 1424 N N . THR A 1 192 ? -18.401 27.145 -13.600 1.00 25.97 204 THR A N 1
ATOM 1425 C CA . THR A 1 192 ? -18.646 26.040 -14.532 1.00 26.97 204 THR A CA 1
ATOM 1426 C C . THR A 1 192 ? -20.118 25.604 -14.458 1.00 29.56 204 THR A C 1
ATOM 1427 O O . THR A 1 192 ? -20.767 25.455 -15.493 1.00 29.73 204 THR A O 1
ATOM 1431 N N . HIS A 1 193 ? -20.654 25.461 -13.241 1.00 28.29 205 HIS A N 1
ATOM 1432 C CA . HIS A 1 193 ? -22.082 25.161 -13.043 1.00 29.38 205 HIS A CA 1
ATOM 1433 C C . HIS A 1 193 ? -22.987 26.247 -13.617 1.00 30.64 205 HIS A C 1
ATOM 1434 O O . HIS A 1 193 ? -24.020 25.957 -14.201 1.00 33.72 205 HIS A O 1
ATOM 1441 N N . TYR A 1 194 ? -22.592 27.496 -13.416 1.00 29.34 206 TYR A N 1
ATOM 1442 C CA . TYR A 1 194 ? -23.300 28.635 -13.954 1.00 30.73 206 TYR A CA 1
ATOM 1443 C C . TYR A 1 194 ? -23.458 28.522 -15.474 1.00 31.32 206 TYR A C 1
ATOM 1444 O O . TYR A 1 194 ? -24.552 28.671 -16.002 1.00 34.41 206 TYR A O 1
ATOM 1453 N N . LEU A 1 195 ? -22.356 28.247 -16.166 1.00 31.80 207 LEU A N 1
ATOM 1454 C CA . LEU A 1 195 ? -22.362 28.117 -17.614 1.00 30.42 207 LEU A CA 1
ATOM 1455 C C . LEU A 1 195 ? -23.187 26.915 -18.074 1.00 31.51 207 LEU A C 1
ATOM 1456 O O . LEU A 1 195 ? -23.734 26.927 -19.172 1.00 35.64 207 LEU A O 1
ATOM 1461 N N . LEU A 1 196 ? -23.298 25.895 -17.228 1.00 28.83 208 LEU A N 1
ATOM 1462 C CA . LEU A 1 196 ? -24.113 24.726 -17.538 1.00 31.31 208 LEU A CA 1
ATOM 1463 C C . LEU A 1 196 ? -25.598 24.922 -17.257 1.00 33.69 208 LEU A C 1
ATOM 1464 O O . LEU A 1 196 ? -26.399 24.060 -17.604 1.00 36.19 208 LEU A O 1
ATOM 1469 N N . GLY A 1 197 ? -25.962 26.029 -16.615 1.00 33.07 209 GLY A N 1
ATOM 1470 C CA . GLY A 1 197 ? -27.352 26.266 -16.234 1.00 35.51 209 GLY A CA 1
ATOM 1471 C C . GLY A 1 197 ? -27.710 25.664 -14.880 1.00 38.14 209 GLY A C 1
ATOM 1472 O O . GLY A 1 197 ? -28.882 25.668 -14.491 1.00 37.78 209 GLY A O 1
ATOM 1473 N N . ASN A 1 198 ? -26.703 25.136 -14.172 1.00 35.00 210 ASN A N 1
ATOM 1474 C CA . ASN A 1 198 ? -26.885 24.559 -12.832 1.00 35.80 210 ASN A CA 1
ATOM 1475 C C . ASN A 1 198 ? -26.775 25.661 -11.782 1.00 34.74 210 ASN A C 1
ATOM 1476 O O . ASN A 1 198 ? -25.789 25.723 -11.033 1.00 34.07 210 ASN A O 1
ATOM 1481 N N . PHE A 1 199 ? -27.777 26.529 -11.717 1.00 37.58 211 PHE A N 1
ATOM 1482 C CA . PHE A 1 199 ? -27.654 27.753 -10.928 1.00 35.50 211 PHE A CA 1
ATOM 1483 C C . PHE A 1 199 ? -27.612 27.536 -9.419 1.00 36.34 211 PHE A C 1
ATOM 1484 O O . PHE A 1 199 ? -26.797 28.150 -8.728 1.00 37.35 211 PHE A O 1
ATOM 1492 N N . ARG A 1 200 ? -28.455 26.644 -8.911 1.00 38.46 212 ARG A N 1
ATOM 1493 C CA . ARG A 1 200 ? -28.403 26.276 -7.492 1.00 41.13 212 ARG A CA 1
ATOM 1494 C C . ARG A 1 200 ? -27.048 25.690 -7.128 1.00 37.00 212 ARG A C 1
ATOM 1495 O O . ARG A 1 200 ? -26.545 25.935 -6.033 1.00 38.70 212 ARG A O 1
ATOM 1503 N N . ASP A 1 201 ? -26.464 24.910 -8.035 1.00 35.12 213 ASP A N 1
ATOM 1504 C CA . ASP A 1 201 ? -25.136 24.333 -7.798 1.00 34.53 213 ASP A CA 1
ATOM 1505 C C . ASP A 1 201 ? -24.035 25.402 -7.824 1.00 32.45 213 ASP A C 1
ATOM 1506 O O . ASP A 1 201 ? -23.062 25.323 -7.061 1.00 31.87 213 ASP A O 1
ATOM 1511 N N . ALA A 1 202 ? -24.205 26.409 -8.679 1.00 30.32 214 ALA A N 1
ATOM 1512 C CA . ALA A 1 202 ? -23.273 27.533 -8.741 1.00 30.69 214 ALA A CA 1
ATOM 1513 C C . ALA A 1 202 ? -23.266 28.311 -7.419 1.00 32.81 214 ALA A C 1
ATOM 1514 O O . ALA A 1 202 ? -22.204 28.732 -6.929 1.00 32.09 214 ALA A O 1
ATOM 1516 N N . VAL A 1 203 ? -24.455 28.483 -6.848 1.00 31.92 215 VAL A N 1
ATOM 1517 C CA . VAL A 1 203 ? -24.623 29.236 -5.620 1.00 33.11 215 VAL A CA 1
ATOM 1518 C C . VAL A 1 203 ? -23.934 28.544 -4.459 1.00 32.88 215 VAL A C 1
ATOM 1519 O O . VAL A 1 203 ? -23.244 29.199 -3.676 1.00 33.84 215 VAL A O 1
ATOM 1523 N N . ILE A 1 204 ? -24.119 27.225 -4.358 1.00 32.69 216 ILE A N 1
ATOM 1524 C CA . ILE A 1 204 ? -23.515 26.439 -3.283 1.00 30.90 216 ILE A CA 1
ATOM 1525 C C . ILE A 1 204 ? -21.994 26.574 -3.338 1.00 29.01 216 ILE A C 1
ATOM 1526 O O . ILE A 1 204 ? -21.362 26.896 -2.337 1.00 30.43 216 ILE A O 1
ATOM 1531 N N . ALA A 1 205 ? -21.417 26.365 -4.516 1.00 28.23 217 ALA A N 1
ATOM 1532 C CA . ALA A 1 205 ? -19.962 26.474 -4.694 1.00 26.47 217 ALA A CA 1
ATOM 1533 C C . ALA A 1 205 ? -19.422 27.888 -4.429 1.00 27.15 217 ALA A C 1
ATOM 1534 O O . ALA A 1 205 ? -18.381 28.038 -3.783 1.00 27.45 217 ALA A O 1
ATOM 1536 N N . HIS A 1 206 ? -20.127 28.915 -4.907 1.00 26.73 218 HIS A N 1
ATOM 1537 C CA . HIS A 1 206 ? -19.706 30.306 -4.666 1.00 29.64 218 HIS A CA 1
ATOM 1538 C C . HIS A 1 206 ? -19.784 30.745 -3.212 1.00 29.62 218 HIS A C 1
ATOM 1539 O O . HIS A 1 206 ? -18.997 31.579 -2.781 1.00 29.25 218 HIS A O 1
ATOM 1546 N N . GLU A 1 207 ? -20.719 30.166 -2.466 1.00 28.62 219 GLU A N 1
ATOM 1547 C CA . GLU A 1 207 ? -20.831 30.414 -1.033 1.00 31.03 219 GLU A CA 1
ATOM 1548 C C . GLU A 1 207 ? -19.634 29.843 -0.270 1.00 29.68 219 GLU A C 1
ATOM 1549 O O . GLU A 1 207 ? -19.153 30.454 0.685 1.00 30.89 219 GLU A O 1
ATOM 1555 N N . GLN A 1 208 ? -19.168 28.669 -0.688 1.00 28.26 220 GLN A N 1
ATOM 1556 C CA . GLN A 1 208 ? -17.988 28.050 -0.087 1.00 28.23 220 GLN A CA 1
ATOM 1557 C C . GLN A 1 208 ? -16.739 28.871 -0.386 1.00 27.95 220 GLN A C 1
ATOM 1558 O O . GLN A 1 208 ? -15.870 29.054 0.470 1.00 29.72 220 GLN A O 1
ATOM 1564 N N . ARG A 1 209 ? -16.669 29.375 -1.614 1.00 26.48 221 ARG A N 1
ATOM 1565 C CA . ARG A 1 209 ? -15.563 30.200 -2.068 1.00 26.80 221 ARG A CA 1
ATOM 1566 C C . ARG A 1 209 ? -15.536 31.475 -1.250 1.00 27.93 221 ARG A C 1
ATOM 1567 O O . ARG A 1 209 ? -14.473 31.926 -0.817 1.00 29.09 221 ARG A O 1
ATOM 1575 N N . LEU A 1 210 ? -16.722 32.044 -1.035 1.00 28.54 222 LEU A N 1
ATOM 1576 C CA . LEU A 1 210 ? -16.879 33.246 -0.231 1.00 30.02 222 LEU A CA 1
ATOM 1577 C C . LEU A 1 210 ? -16.360 33.067 1.201 1.00 31.58 222 LEU A C 1
ATOM 1578 O O . LEU A 1 210 ? -15.635 33.917 1.721 1.00 34.35 222 LEU A O 1
ATOM 1583 N N . LEU A 1 211 ? -16.762 31.966 1.828 1.00 28.56 223 LEU A N 1
ATOM 1584 C CA . LEU A 1 211 ? -16.369 31.616 3.186 1.00 30.80 223 LEU A CA 1
ATOM 1585 C C . LEU A 1 211 ? -14.847 31.514 3.316 1.00 30.50 223 LEU A C 1
ATOM 1586 O O . LEU A 1 211 ? -14.267 32.001 4.284 1.00 30.50 223 LEU A O 1
ATOM 1591 N N . ILE A 1 212 ? -14.210 30.866 2.343 1.00 28.78 224 ILE A N 1
ATOM 1592 C CA . ILE A 1 212 ? -12.764 30.701 2.350 1.00 26.08 224 ILE A CA 1
ATOM 1593 C C . ILE A 1 212 ? -12.050 32.033 2.072 1.00 28.81 224 ILE A C 1
ATOM 1594 O O . ILE A 1 212 ? -10.999 32.294 2.657 1.00 29.62 224 ILE A O 1
ATOM 1599 N N . ALA A 1 213 ? -12.629 32.857 1.198 1.00 26.24 225 ALA A N 1
ATOM 1600 C CA . ALA A 1 213 ? -12.103 34.189 0.907 1.00 30.20 225 ALA A CA 1
ATOM 1601 C C . ALA A 1 213 ? -12.080 35.033 2.167 1.00 34.72 225 ALA A C 1
ATOM 1602 O O . ALA A 1 213 ? -11.080 35.707 2.444 1.00 37.57 225 ALA A O 1
ATOM 1604 N N . LYS A 1 214 ? -13.181 34.995 2.927 1.00 34.51 226 LYS A N 1
ATOM 1605 C CA . LYS A 1 214 ? -13.258 35.701 4.216 1.00 37.94 226 LYS A CA 1
ATOM 1606 C C . LYS A 1 214 ? -12.251 35.170 5.236 1.00 36.52 226 LYS A C 1
ATOM 1607 O O . LYS A 1 214 ? -11.692 35.923 6.028 1.00 41.61 226 LYS A O 1
ATOM 1613 N N . GLU A 1 215 ? -12.019 33.868 5.207 1.00 33.23 227 GLU A N 1
ATOM 1614 C CA . GLU A 1 215 ? -11.082 33.233 6.120 1.00 33.88 227 GLU A CA 1
ATOM 1615 C C . GLU A 1 215 ? -9.636 33.739 5.911 1.00 35.62 227 GLU A C 1
ATOM 1616 O O . GLU A 1 215 ? -8.908 33.969 6.880 1.00 37.61 227 GLU A O 1
ATOM 1622 N N . PHE A 1 216 ? -9.247 33.911 4.649 1.00 34.23 228 PHE A N 1
ATOM 1623 C CA . PHE A 1 216 ? -7.915 34.393 4.280 1.00 38.82 228 PHE A CA 1
ATOM 1624 C C . PHE A 1 216 ? -7.782 35.911 4.286 1.00 40.86 228 PHE A C 1
ATOM 1625 O O . PHE A 1 216 ? -6.670 36.426 4.187 1.00 44.64 228 PHE A O 1
ATOM 1633 N N . GLY A 1 217 ? -8.906 36.618 4.397 1.00 42.76 229 GLY A N 1
ATOM 1634 C CA . GLY A 1 217 ? -8.910 38.072 4.286 1.00 44.69 229 GLY A CA 1
ATOM 1635 C C . GLY A 1 217 ? -8.646 38.488 2.845 1.00 45.41 229 GLY A C 1
ATOM 1636 O O . GLY A 1 217 ? -8.106 39.561 2.590 1.00 45.89 229 GLY A O 1
ATOM 1637 N N . ASP A 1 218 ? -9.043 37.622 1.912 1.00 41.54 230 ASP A N 1
ATOM 1638 C CA . ASP A 1 218 ? -8.835 37.815 0.481 1.00 42.13 230 ASP A CA 1
ATOM 1639 C C . ASP A 1 218 ? -9.992 38.620 -0.099 1.00 40.55 230 ASP A C 1
ATOM 1640 O O . ASP A 1 218 ? -11.008 38.058 -0.503 1.00 38.87 230 ASP A O 1
ATOM 1645 N N . LYS A 1 219 ? -9.819 39.939 -0.139 1.00 42.95 231 LYS A N 1
ATOM 1646 C CA . LYS A 1 219 ? -10.874 40.880 -0.545 1.00 41.84 231 LYS A CA 1
ATOM 1647 C C . LYS A 1 219 ? -11.265 40.793 -2.012 1.00 38.95 231 LYS A C 1
ATOM 1648 O O . LYS A 1 219 ? -12.447 40.916 -2.339 1.00 37.59 231 LYS A O 1
ATOM 1654 N N . ALA A 1 220 ? -10.279 40.577 -2.882 1.00 38.67 232 ALA A N 1
ATOM 1655 C CA . ALA A 1 220 ? -10.532 40.367 -4.307 1.00 40.62 232 ALA A CA 1
ATOM 1656 C C . ALA A 1 220 ? -11.407 39.127 -4.556 1.00 39.84 232 ALA A C 1
ATOM 1657 O O . ALA A 1 220 ? -12.344 39.175 -5.353 1.00 39.94 232 ALA A O 1
ATOM 1659 N N . ALA A 1 221 ? -11.106 38.033 -3.858 1.00 38.76 233 ALA A N 1
ATOM 1660 C CA . ALA A 1 221 ? -11.881 36.788 -3.964 1.00 36.61 233 ALA A CA 1
ATOM 1661 C C . ALA A 1 221 ? -13.298 36.950 -3.415 1.00 35.53 233 ALA A C 1
ATOM 1662 O O . ALA A 1 221 ? -14.262 36.447 -3.993 1.00 35.17 233 ALA A O 1
ATOM 1664 N N . GLU A 1 222 ? -13.414 37.667 -2.302 1.00 36.45 234 GLU A N 1
ATOM 1665 C CA . GLU A 1 222 ? -14.709 38.008 -1.734 1.00 36.00 234 GLU A CA 1
ATOM 1666 C C . GLU A 1 222 ? -15.564 38.766 -2.753 1.00 38.35 234 GLU A C 1
ATOM 1667 O O . GLU A 1 222 ? -16.721 38.426 -2.980 1.00 40.59 234 GLU A O 1
ATOM 1673 N N . ARG A 1 223 ? -14.986 39.785 -3.382 1.00 41.24 235 ARG A N 1
ATOM 1674 C CA . ARG A 1 223 ? -15.708 40.570 -4.376 1.00 42.60 235 ARG A CA 1
ATOM 1675 C C . ARG A 1 223 ? -16.211 39.698 -5.547 1.00 41.89 235 ARG A C 1
ATOM 1676 O O . ARG A 1 223 ? -17.399 39.745 -5.897 1.00 42.57 235 ARG A O 1
ATOM 1684 N N . ARG A 1 224 ? -15.309 38.903 -6.132 1.00 39.81 236 ARG A N 1
ATOM 1685 C CA . ARG A 1 224 ? -15.660 37.939 -7.181 1.00 38.31 236 ARG A CA 1
ATOM 1686 C C . ARG A 1 224 ? -16.861 37.068 -6.805 1.00 33.67 236 ARG A C 1
ATOM 1687 O O . ARG A 1 224 ? -17.814 36.952 -7.582 1.00 32.72 236 ARG A O 1
ATOM 1695 N N . ALA A 1 225 ? -16.801 36.466 -5.617 1.00 31.44 237 ALA A N 1
ATOM 1696 C CA . ALA A 1 225 ? -17.851 35.571 -5.133 1.00 32.15 237 ALA A CA 1
ATOM 1697 C C . ALA A 1 225 ? -19.216 36.244 -5.037 1.00 32.77 237 ALA A C 1
ATOM 1698 O O . ALA A 1 225 ? -20.207 35.666 -5.486 1.00 35.39 237 ALA A O 1
ATOM 1700 N N . TYR A 1 226 ? -19.271 37.456 -4.473 1.00 35.67 238 TYR A N 1
ATOM 1701 C CA . TYR A 1 226 ? -20.527 38.232 -4.419 1.00 35.39 238 TYR A CA 1
ATOM 1702 C C . TYR A 1 226 ? -21.079 38.505 -5.825 1.00 36.01 238 TYR A C 1
ATOM 1703 O O . TYR A 1 226 ? -22.281 38.369 -6.078 1.00 37.76 238 TYR A O 1
ATOM 1712 N N . SER A 1 227 ? -20.194 38.922 -6.722 1.00 34.18 239 SER A N 1
ATOM 1713 C CA . SER A 1 227 ? -20.559 39.205 -8.101 1.00 38.14 239 SER A CA 1
ATOM 1714 C C . SER A 1 227 ? -21.119 37.954 -8.781 1.00 36.47 239 SER A C 1
ATOM 1715 O O . SER A 1 227 ? -22.195 37.990 -9.374 1.00 36.75 239 SER A O 1
ATOM 1718 N N . ASN A 1 228 ? -20.384 36.851 -8.660 1.00 34.25 240 ASN A N 1
ATOM 1719 C CA . ASN A 1 228 ? -20.801 35.564 -9.204 1.00 33.61 240 ASN A CA 1
ATOM 1720 C C . ASN A 1 228 ? -22.111 35.082 -8.608 1.00 34.26 240 ASN A C 1
ATOM 1721 O O . ASN A 1 228 ? -22.938 34.503 -9.310 1.00 37.46 240 ASN A O 1
ATOM 1726 N N . LEU A 1 229 ? -22.302 35.328 -7.315 1.00 34.08 241 LEU A N 1
ATOM 1727 C CA . LEU A 1 229 ? -23.543 34.958 -6.638 1.00 34.21 241 LEU A CA 1
ATOM 1728 C C . LEU A 1 229 ? -24.730 35.770 -7.165 1.00 37.77 241 LEU A C 1
ATOM 1729 O O . LEU A 1 229 ? -25.800 35.215 -7.428 1.00 40.12 241 LEU A O 1
ATOM 1734 N N . GLY A 1 230 ? -24.531 37.075 -7.332 1.00 36.87 242 GLY A N 1
ATOM 1735 C CA . GLY A 1 230 ? -25.534 37.937 -7.951 1.00 39.06 242 GLY A CA 1
ATOM 1736 C C . GLY A 1 230 ? -25.961 37.410 -9.306 1.00 40.09 242 GLY A C 1
ATOM 1737 O O . GLY A 1 230 ? -27.161 37.303 -9.588 1.00 40.75 242 GLY A O 1
ATOM 1738 N N . ASN A 1 231 ? -24.976 37.065 -10.137 1.00 38.13 243 ASN A N 1
ATOM 1739 C CA . ASN A 1 231 ? -25.238 36.559 -11.486 1.00 38.11 243 ASN A CA 1
ATOM 1740 C C . ASN A 1 231 ? -26.126 35.330 -11.444 1.00 37.65 243 ASN A C 1
ATOM 1741 O O . ASN A 1 231 ? -27.119 35.244 -12.166 1.00 40.31 243 ASN A O 1
ATOM 1746 N N . ALA A 1 232 ? -25.774 34.391 -10.568 1.00 35.56 244 ALA A N 1
ATOM 1747 C CA . ALA A 1 232 ? -26.519 33.148 -10.429 1.00 35.65 244 ALA A CA 1
ATOM 1748 C C . ALA A 1 232 ? -27.969 33.382 -9.998 1.00 37.52 244 ALA A C 1
ATOM 1749 O O . ALA A 1 232 ? -28.875 32.717 -10.496 1.00 42.18 244 ALA A O 1
ATOM 1751 N N . TYR A 1 233 ? -28.188 34.337 -9.098 1.00 36.44 245 TYR A N 1
ATOM 1752 C CA . TYR A 1 233 ? -29.537 34.636 -8.608 1.00 40.11 245 TYR A CA 1
ATOM 1753 C C . TYR A 1 233 ? -30.421 35.337 -9.627 1.00 40.81 245 TYR A C 1
ATOM 1754 O O . TYR A 1 233 ? -31.627 35.106 -9.654 1.00 42.64 245 TYR A O 1
ATOM 1763 N N . ILE A 1 234 ? -29.816 36.183 -10.458 1.00 43.60 246 ILE A N 1
ATOM 1764 C CA . ILE A 1 234 ? -30.501 36.761 -11.613 1.00 45.96 246 ILE A CA 1
ATOM 1765 C C . ILE A 1 234 ? -31.145 35.643 -12.434 1.00 48.96 246 ILE A C 1
ATOM 1766 O O . ILE A 1 234 ? -32.338 35.700 -12.755 1.00 53.48 246 ILE A O 1
ATOM 1771 N N . PHE A 1 235 ? -30.362 34.615 -12.746 1.00 47.23 247 PHE A N 1
ATOM 1772 C CA . PHE A 1 235 ? -30.850 33.516 -13.577 1.00 49.32 247 PHE A CA 1
ATOM 1773 C C . PHE A 1 235 ? -31.818 32.577 -12.854 1.00 50.58 247 PHE A C 1
ATOM 1774 O O . PHE A 1 235 ? -32.512 31.777 -13.493 1.00 52.81 247 PHE A O 1
ATOM 1782 N N . LEU A 1 236 ? -31.871 32.685 -11.530 1.00 48.81 248 LEU A N 1
ATOM 1783 C CA . LEU A 1 236 ? -32.859 31.954 -10.735 1.00 50.44 248 LEU A CA 1
ATOM 1784 C C . LEU A 1 236 ? -34.191 32.702 -10.596 1.00 54.45 248 LEU A C 1
ATOM 1785 O O . LEU A 1 236 ? -35.179 32.150 -10.105 1.00 56.11 248 LEU A O 1
ATOM 1790 N N . GLY A 1 237 ? -34.207 33.958 -11.030 1.00 55.88 249 GLY A N 1
ATOM 1791 C CA . GLY A 1 237 ? -35.411 34.777 -10.958 1.00 59.59 249 GLY A CA 1
ATOM 1792 C C . GLY A 1 237 ? -35.543 35.437 -9.602 1.00 60.05 249 GLY A C 1
ATOM 1793 O O . GLY A 1 237 ? -36.568 36.035 -9.291 1.00 61.04 249 GLY A O 1
ATOM 1794 N N . GLU A 1 238 ? -34.498 35.320 -8.790 1.00 58.41 250 GLU A N 1
ATOM 1795 C CA . GLU A 1 238 ? -34.501 35.901 -7.455 1.00 58.01 250 GLU A CA 1
ATOM 1796 C C . GLU A 1 238 ? -33.739 37.222 -7.485 1.00 55.93 250 GLU A C 1
ATOM 1797 O O . GLU A 1 238 ? -32.575 37.296 -7.081 1.00 52.35 250 GLU A O 1
ATOM 1803 N N . PHE A 1 239 ? -34.421 38.259 -7.981 1.00 57.69 251 PHE A N 1
ATOM 1804 C CA . PHE A 1 239 ? -33.799 39.559 -8.266 1.00 57.57 251 PHE A CA 1
ATOM 1805 C C . PHE A 1 239 ? -33.470 40.372 -7.018 1.00 58.25 251 PHE A C 1
ATOM 1806 O O . PHE A 1 239 ? -32.521 41.155 -7.025 1.00 59.13 251 PHE A O 1
ATOM 1814 N N . GLU A 1 240 ? -34.256 40.204 -5.957 1.00 59.70 252 GLU A N 1
ATOM 1815 C CA . GLU A 1 240 ? -33.987 40.901 -4.699 1.00 58.99 252 GLU A CA 1
ATOM 1816 C C . GLU A 1 240 ? -32.658 40.432 -4.124 1.00 54.70 252 GLU A C 1
ATOM 1817 O O . GLU A 1 240 ? -31.799 41.251 -3.778 1.00 55.23 252 GLU A O 1
ATOM 1819 N N . THR A 1 241 ? -32.484 39.114 -4.055 1.00 50.86 253 THR A N 1
ATOM 1820 C CA . THR A 1 241 ? -31.242 38.507 -3.572 1.00 46.63 253 THR A CA 1
ATOM 1821 C C . THR A 1 241 ? -30.017 38.959 -4.389 1.00 45.57 253 THR A C 1
ATOM 1822 O O . THR A 1 241 ? -28.956 39.250 -3.818 1.00 47.86 253 THR A O 1
ATOM 1826 N N . ALA A 1 242 ? -30.173 39.038 -5.711 1.00 42.02 254 ALA A N 1
ATOM 1827 C CA . ALA A 1 242 ? -29.115 39.534 -6.598 1.00 39.35 254 ALA A CA 1
ATOM 1828 C C . ALA A 1 242 ? -28.677 40.962 -6.260 1.00 41.58 254 ALA A C 1
ATOM 1829 O O . ALA A 1 242 ? -27.477 41.248 -6.207 1.00 40.17 254 ALA A O 1
ATOM 1831 N N . SER A 1 243 ? -29.642 41.858 -6.042 1.00 44.14 255 SER A N 1
ATOM 1832 C CA . SER A 1 243 ? -29.310 43.249 -5.735 1.00 46.73 255 SER A CA 1
ATOM 1833 C C . SER A 1 243 ? -28.459 43.331 -4.465 1.00 47.14 255 SER A C 1
ATOM 1834 O O . SER A 1 243 ? -27.512 44.116 -4.392 1.00 47.82 255 SER A O 1
ATOM 1837 N N . GLU A 1 244 ? -28.780 42.480 -3.493 1.00 47.66 256 GLU A N 1
ATOM 1838 C CA . GLU A 1 244 ? -28.018 42.377 -2.246 1.00 48.19 256 GLU A CA 1
ATOM 1839 C C . GLU A 1 244 ? -26.543 42.073 -2.509 1.00 45.94 256 GLU A C 1
ATOM 1840 O O . GLU A 1 244 ? -25.657 42.789 -2.028 1.00 45.59 256 GLU A O 1
ATOM 1846 N N . TYR A 1 245 ? -26.283 41.032 -3.296 1.00 43.53 257 TYR A N 1
ATOM 1847 C CA . TYR A 1 245 ? -24.914 40.649 -3.603 1.00 40.29 257 TYR A CA 1
ATOM 1848 C C . TYR A 1 245 ? -24.229 41.682 -4.500 1.00 41.38 257 TYR A C 1
ATOM 1849 O O . TYR A 1 245 ? -23.083 42.059 -4.253 1.00 40.44 257 TYR A O 1
ATOM 1858 N N . TYR A 1 246 ? -24.947 42.174 -5.503 1.00 41.28 258 TYR A N 1
ATOM 1859 C CA . TYR A 1 246 ? -24.431 43.263 -6.331 1.00 44.50 258 TYR A CA 1
ATOM 1860 C C . TYR A 1 246 ? -24.026 44.491 -5.499 1.00 47.41 258 TYR A C 1
ATOM 1861 O O . TYR A 1 246 ? -23.006 45.118 -5.779 1.00 50.12 258 TYR A O 1
ATOM 1870 N N . LYS A 1 247 ? -24.809 44.804 -4.465 1.00 48.03 259 LYS A N 1
ATOM 1871 C CA . LYS A 1 247 ? -24.480 45.884 -3.516 1.00 51.55 259 LYS A CA 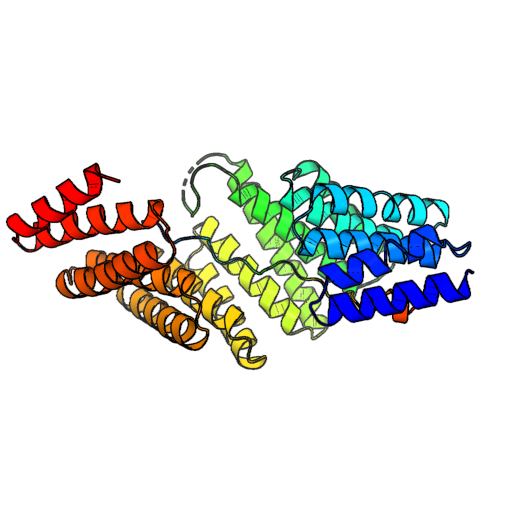1
ATOM 1872 C C . LYS A 1 247 ? -23.207 45.624 -2.713 1.00 50.66 259 LYS A C 1
ATOM 1873 O O . LYS A 1 247 ? -22.442 46.547 -2.444 1.00 54.14 259 LYS A O 1
ATOM 1879 N N . LYS A 1 248 ? -22.992 44.368 -2.328 1.00 48.80 260 LYS A N 1
ATOM 1880 C CA . LYS A 1 248 ? -21.805 43.984 -1.575 1.00 46.92 260 LYS A CA 1
ATOM 1881 C C . LYS A 1 248 ? -20.545 44.053 -2.436 1.00 47.90 260 LYS A C 1
ATOM 1882 O O . LYS A 1 248 ? -19.488 44.453 -1.942 1.00 49.08 260 LYS A O 1
ATOM 1888 N N . THR A 1 249 ? -20.657 43.681 -3.718 1.00 45.47 261 THR A N 1
ATOM 1889 C CA . THR A 1 249 ? -19.542 43.857 -4.664 1.00 47.62 261 THR A CA 1
ATOM 1890 C C . THR A 1 249 ? -19.180 45.341 -4.789 1.00 51.76 261 THR A C 1
ATOM 1891 O O . THR A 1 249 ? -17.997 45.696 -4.807 1.00 51.24 261 THR A O 1
ATOM 1895 N N . LEU A 1 250 ? -20.211 46.188 -4.847 1.00 55.20 262 LEU A N 1
ATOM 1896 C CA . LEU A 1 250 ? -20.058 47.639 -4.991 1.00 62.10 262 LEU A CA 1
ATOM 1897 C C . LEU A 1 250 ? -19.280 48.279 -3.842 1.00 65.32 262 LEU A C 1
ATOM 1898 O O . LEU A 1 250 ? -18.448 49.165 -4.065 1.00 68.81 262 LEU A O 1
ATOM 1900 N N . LEU A 1 251 ? -19.574 47.829 -2.622 1.00 65.08 263 LEU A N 1
ATOM 1901 C CA . LEU A 1 251 ? -18.900 48.289 -1.411 1.00 66.66 263 LEU A CA 1
ATOM 1902 C C . LEU A 1 251 ? -17.405 48.000 -1.462 1.00 66.03 263 LEU A C 1
ATOM 1903 O O . LEU A 1 251 ? -16.583 48.875 -1.174 1.00 70.05 263 LEU A O 1
ATOM 1908 N N . LEU A 1 252 ? -17.068 46.764 -1.813 1.00 62.34 264 LEU A N 1
ATOM 1909 C CA . LEU A 1 252 ? -15.679 46.317 -1.870 1.00 62.78 264 LEU A CA 1
ATOM 1910 C C . LEU A 1 252 ? -14.916 46.928 -3.032 1.00 64.81 264 LEU A C 1
ATOM 1911 O O . LEU A 1 252 ? -13.721 47.204 -2.912 1.00 67.90 264 LEU A O 1
ATOM 1916 N N . ALA A 1 253 ? -15.610 47.129 -4.151 1.00 64.65 265 ALA A N 1
ATOM 1917 C CA . ALA A 1 253 ? -15.027 47.785 -5.318 1.00 68.08 265 ALA A CA 1
ATOM 1918 C C . ALA A 1 253 ? -14.552 49.196 -4.959 1.00 72.28 265 ALA A C 1
ATOM 1919 O O . ALA A 1 253 ? -13.477 49.621 -5.386 1.00 74.95 265 ALA A O 1
ATOM 1921 N N . ARG A 1 254 ? -15.359 49.895 -4.159 1.00 72.66 266 ARG A N 1
ATOM 1922 C CA . ARG A 1 254 ? -15.033 51.235 -3.659 1.00 76.82 266 ARG A CA 1
ATOM 1923 C C . ARG A 1 254 ? -13.904 51.211 -2.629 1.00 78.59 266 ARG A C 1
ATOM 1924 O O . ARG A 1 254 ? -12.989 52.031 -2.692 1.00 81.69 266 ARG A O 1
ATOM 1932 N N . GLN A 1 255 ? -13.969 50.263 -1.695 1.00 76.42 267 GLN A N 1
ATOM 1933 C CA . GLN A 1 255 ? -12.933 50.095 -0.678 1.00 78.01 267 GLN A CA 1
ATOM 1934 C C . GLN A 1 255 ? -11.576 49.720 -1.286 1.00 79.54 267 GLN A C 1
ATOM 1935 O O . GLN A 1 255 ? -10.534 50.188 -0.822 1.00 83.76 267 GLN A O 1
ATOM 1937 N N . LEU A 1 256 ? -11.596 48.890 -2.328 1.00 77.51 268 LEU A N 1
ATOM 1938 C CA . LEU A 1 256 ? -10.371 48.476 -3.025 1.00 79.15 268 LEU A CA 1
ATOM 1939 C C . LEU A 1 256 ? -9.958 49.446 -4.141 1.00 83.21 268 LEU A C 1
ATOM 1940 O O . LEU A 1 256 ? -8.994 49.186 -4.867 1.00 85.05 268 LEU A O 1
ATOM 1945 N N . LYS A 1 257 ? -10.692 50.555 -4.263 1.00 96.87 269 LYS A N 1
ATOM 1946 C CA . LYS A 1 257 ? -10.466 51.571 -5.299 1.00 97.70 269 LYS A CA 1
ATOM 1947 C C . LYS A 1 257 ? -10.276 50.975 -6.703 1.00 95.01 269 LYS A C 1
ATOM 1948 O O . LYS A 1 257 ? -9.352 51.346 -7.434 1.00 97.11 269 LYS A O 1
ATOM 1950 N N . ASP A 1 258 ? -11.159 50.042 -7.058 1.00 89.81 270 ASP A N 1
ATOM 1951 C CA . ASP A 1 258 ? -11.156 49.410 -8.375 1.00 86.40 270 ASP A CA 1
ATOM 1952 C C . ASP A 1 258 ? -12.341 49.935 -9.182 1.00 82.29 270 ASP A C 1
ATOM 1953 O O . ASP A 1 258 ? -13.447 49.390 -9.113 1.00 77.25 270 ASP A O 1
ATOM 1958 N N . ARG A 1 259 ? -12.086 50.995 -9.950 1.00 83.03 271 ARG A N 1
ATOM 1959 C CA . ARG A 1 259 ? -13.128 51.744 -10.666 1.00 80.60 271 ARG A CA 1
ATOM 1960 C C . ARG A 1 259 ? -13.898 50.950 -11.730 1.00 75.48 271 ARG A C 1
ATOM 1961 O O . ARG A 1 259 ? -15.114 51.121 -11.878 1.00 72.22 271 ARG A O 1
ATOM 1969 N N . ALA A 1 260 ? -13.191 50.092 -12.464 1.00 73.80 272 ALA A N 1
ATOM 1970 C CA . ALA A 1 260 ? -13.809 49.276 -13.509 1.00 71.90 272 ALA A CA 1
ATOM 1971 C C . ALA A 1 260 ? -14.868 48.322 -12.939 1.00 68.96 272 ALA A C 1
ATOM 1972 O O . ALA A 1 260 ? -15.987 48.254 -13.459 1.00 67.67 272 ALA A O 1
ATOM 1974 N N . VAL A 1 261 ? -14.515 47.608 -11.867 1.00 68.24 273 VAL A N 1
ATOM 1975 C CA . VAL A 1 261 ? -15.463 46.732 -11.156 1.00 65.54 273 VAL A CA 1
ATOM 1976 C C . VAL A 1 261 ? -16.577 47.557 -10.497 1.00 64.46 273 VAL A C 1
ATOM 1977 O O . VAL A 1 261 ? -17.746 47.161 -10.512 1.00 61.61 273 VAL A O 1
ATOM 1981 N N . GLU A 1 262 ? -16.208 48.713 -9.946 1.00 67.02 274 GLU A N 1
ATOM 1982 C CA . GLU A 1 262 ? -17.177 49.653 -9.379 1.00 68.39 274 GLU A CA 1
ATOM 1983 C C . GLU A 1 262 ? -18.244 50.032 -10.412 1.00 66.26 274 GLU A C 1
ATOM 1984 O O . GLU A 1 262 ? -19.437 50.073 -10.095 1.00 64.35 274 GLU A O 1
ATOM 1990 N N . ALA A 1 263 ? -17.802 50.281 -11.645 1.00 66.27 275 ALA A N 1
ATOM 1991 C CA . ALA A 1 263 ? -18.695 50.631 -12.755 1.00 65.86 275 ALA A CA 1
ATOM 1992 C C . ALA A 1 263 ? -19.643 49.493 -13.140 1.00 62.90 275 ALA A C 1
ATOM 1993 O O . ALA A 1 263 ? -20.840 49.717 -13.357 1.00 59.99 275 ALA A O 1
ATOM 1995 N N . GLN A 1 264 ? -19.105 48.278 -13.226 1.00 62.39 276 GLN A N 1
ATOM 1996 C CA . GLN A 1 264 ? -19.918 47.114 -13.585 1.00 61.41 276 GLN A CA 1
ATOM 1997 C C . GLN A 1 264 ? -21.002 46.814 -12.540 1.00 59.04 276 GLN A C 1
ATOM 1998 O O . GLN A 1 264 ? -22.151 46.519 -12.899 1.00 57.45 276 GLN A O 1
ATOM 2004 N N . SER A 1 265 ? -20.637 46.909 -11.258 1.00 57.69 277 SER A N 1
ATOM 2005 C CA . SER A 1 265 ? -21.588 46.730 -10.157 1.00 56.91 277 SER A CA 1
ATOM 2006 C C . SER A 1 265 ? -22.814 47.610 -10.363 1.00 59.39 277 SER A C 1
ATOM 2007 O O . SER A 1 265 ? -23.949 47.132 -10.304 1.00 59.60 277 SER A O 1
ATOM 2010 N N . CYS A 1 266 ? -22.566 48.895 -10.623 1.00 62.49 278 CYS A N 1
ATOM 2011 C CA . CYS A 1 266 ? -23.616 49.871 -10.895 1.00 63.96 278 CYS A CA 1
ATOM 2012 C C . CYS A 1 266 ? -24.504 49.474 -12.074 1.00 63.51 278 CYS A C 1
ATOM 2013 O O . CYS A 1 266 ? -25.734 49.560 -11.982 1.00 64.46 278 CYS A O 1
ATOM 2016 N N . TYR A 1 267 ? -23.890 49.030 -13.170 1.00 61.96 279 TYR A N 1
ATOM 2017 C CA . TYR A 1 267 ? -24.656 48.608 -14.340 1.00 61.27 279 TYR A CA 1
ATOM 2018 C C . TYR A 1 267 ? -25.543 47.391 -14.058 1.00 59.96 279 TYR A C 1
ATOM 2019 O O . TYR A 1 267 ? -26.725 47.395 -14.412 1.00 61.39 279 TYR A O 1
ATOM 2028 N N . SER A 1 268 ? -24.988 46.356 -13.424 1.00 57.55 280 SER A N 1
ATOM 2029 C CA . SER A 1 268 ? -25.800 45.179 -13.074 1.00 55.85 280 SER A CA 1
ATOM 2030 C C . SER A 1 268 ? -26.878 45.481 -12.027 1.00 53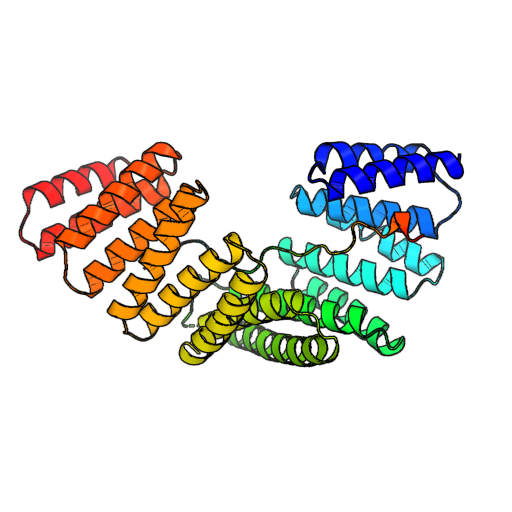.65 280 SER A C 1
ATOM 2031 O O . SER A 1 268 ? -27.973 44.924 -12.090 1.00 53.79 280 SER A O 1
ATOM 2034 N N . LEU A 1 269 ? -26.580 46.381 -11.090 1.00 53.83 281 LEU A N 1
ATOM 2035 C CA . LEU A 1 269 ? -27.602 46.886 -10.155 1.00 55.09 281 LEU A CA 1
ATOM 2036 C C . LEU A 1 269 ? -28.743 47.630 -10.877 1.00 56.23 281 LEU A C 1
ATOM 2037 O O . LEU A 1 269 ? -29.929 47.404 -10.591 1.00 55.78 281 LEU A O 1
ATOM 2042 N N . GLY A 1 270 ? -28.379 48.500 -11.821 1.00 56.58 282 GLY A N 1
ATOM 2043 C CA . GLY A 1 270 ? -29.361 49.209 -12.648 1.00 58.58 282 GLY A CA 1
ATOM 2044 C C . GLY A 1 270 ? -30.307 48.254 -13.358 1.00 59.87 282 GLY A C 1
ATOM 2045 O O . GLY A 1 270 ? -31.525 48.478 -13.384 1.00 61.54 282 GLY A O 1
ATOM 2046 N N . ASN A 1 271 ? -29.740 47.183 -13.917 1.00 57.62 283 ASN A N 1
ATOM 2047 C CA . ASN A 1 271 ? -30.499 46.133 -14.602 1.00 57.72 283 ASN A CA 1
ATOM 2048 C C . ASN A 1 271 ? -31.335 45.241 -13.698 1.00 56.59 283 ASN A C 1
ATOM 2049 O O . ASN A 1 271 ? -32.396 44.761 -14.107 1.00 57.46 283 ASN A O 1
ATOM 2054 N N . THR A 1 272 ? -30.846 44.992 -12.486 1.00 54.56 284 THR A N 1
ATOM 2055 C CA . THR A 1 272 ? -31.612 44.223 -11.510 1.00 55.64 284 THR A CA 1
ATOM 2056 C C . THR A 1 272 ? -32.839 45.026 -11.093 1.00 56.55 284 THR A C 1
ATOM 2057 O O . THR A 1 272 ? -33.935 44.474 -10.955 1.00 57.70 284 THR A O 1
ATOM 2061 N N . TYR A 1 273 ? -32.647 46.329 -10.901 1.00 56.50 285 TYR A N 1
ATOM 2062 C CA . TYR A 1 273 ? -33.763 47.211 -10.554 1.00 61.55 285 TYR A CA 1
ATOM 2063 C C . TYR A 1 273 ? -34.743 47.418 -11.705 1.00 62.70 285 TYR A C 1
ATOM 2064 O O . TYR A 1 273 ? -35.918 47.681 -11.466 1.00 65.77 285 TYR A O 1
ATOM 2073 N N . THR A 1 274 ? -34.257 47.270 -12.941 1.00 61.44 286 THR A N 1
ATOM 2074 C CA . THR A 1 274 ? -35.113 47.286 -14.127 1.00 63.55 286 THR A CA 1
ATOM 2075 C C . THR A 1 274 ? -36.004 46.045 -14.138 1.00 65.29 286 THR A C 1
ATOM 2076 O O . THR A 1 274 ? -37.184 46.114 -14.484 1.00 67.72 286 THR A O 1
ATOM 2080 N N . LEU A 1 275 ? -35.429 44.919 -13.731 1.00 65.34 287 LEU A N 1
ATOM 2081 C CA . LEU A 1 275 ? -36.142 43.647 -13.660 1.00 67.98 287 LEU A CA 1
ATOM 2082 C C . LEU A 1 275 ? -37.045 43.586 -12.420 1.00 68.94 287 LEU A C 1
ATOM 2083 O O . LEU A 1 275 ? -37.928 42.728 -12.322 1.00 70.46 287 LEU A O 1
ATOM 2088 N N . LEU A 1 276 ? -36.804 44.504 -11.481 1.00 69.31 288 LEU A N 1
ATOM 2089 C CA . LEU A 1 276 ? -37.643 44.693 -10.291 1.00 70.29 288 LEU A CA 1
ATOM 2090 C C . LEU A 1 276 ? -38.567 45.915 -10.414 1.00 72.97 288 LEU A C 1
ATOM 2091 O O . LEU A 1 276 ? -39.249 46.292 -9.450 1.00 73.72 288 LEU A O 1
ATOM 2096 N N . GLN A 1 277 ? -38.573 46.534 -11.594 1.00 74.41 289 GLN A N 1
ATOM 2097 C CA . GLN A 1 277 ? -39.487 47.642 -11.920 1.00 77.37 289 GLN A CA 1
ATOM 2098 C C . GLN A 1 277 ? -39.177 48.982 -11.222 1.00 77.03 289 GLN A C 1
ATOM 2099 O O . GLN A 1 277 ? -39.792 50.001 -11.540 1.00 79.33 289 GLN A O 1
ATOM 2105 N N . ASP A 1 278 ? -38.229 48.986 -10.285 1.00 74.82 290 ASP A N 1
ATOM 2106 C CA . ASP A 1 278 ? -37.800 50.224 -9.627 1.00 75.63 290 ASP A CA 1
ATOM 2107 C C . ASP A 1 278 ? -36.923 51.060 -10.549 1.00 75.18 290 ASP A C 1
ATOM 2108 O O . ASP A 1 278 ? -35.689 51.080 -10.427 1.00 71.26 290 ASP A O 1
ATOM 2113 N N . TYR A 1 279 ? -37.585 51.767 -11.461 1.00 77.63 291 TYR A N 1
ATOM 2114 C CA . TYR A 1 279 ? -36.910 52.493 -12.528 1.00 77.67 291 TYR A CA 1
ATOM 2115 C C . TYR A 1 279 ? -36.066 53.671 -12.033 1.00 77.64 291 TYR A C 1
ATOM 2116 O O . TYR A 1 279 ? -35.054 54.006 -12.651 1.00 76.60 291 TYR A O 1
ATOM 2125 N N . GLU A 1 280 ? -36.461 54.274 -10.911 1.00 78.70 292 GLU A N 1
ATOM 2126 C CA . GLU A 1 280 ? -35.725 55.418 -10.354 1.00 80.74 292 GLU A CA 1
ATOM 2127 C C . GLU A 1 280 ? -34.385 54.990 -9.756 1.00 77.48 292 GLU A C 1
ATOM 2128 O O . GLU A 1 280 ? -33.369 55.676 -9.917 1.00 77.27 292 GLU A O 1
ATOM 2130 N N . LYS A 1 281 ? -34.386 53.848 -9.074 1.00 75.41 293 LYS A N 1
ATOM 2131 C CA . LYS A 1 281 ? -33.144 53.251 -8.588 1.00 72.09 293 LYS A CA 1
ATOM 2132 C C . LYS A 1 281 ? -32.242 52.862 -9.768 1.00 68.44 293 LYS A C 1
ATOM 2133 O O . LYS A 1 281 ? -31.022 53.046 -9.713 1.00 66.22 293 LYS A O 1
ATOM 2139 N N . ALA A 1 282 ? -32.858 52.372 -10.844 1.00 66.85 294 ALA A N 1
ATOM 2140 C CA . ALA A 1 282 ? -32.138 52.015 -12.074 1.00 65.08 294 ALA A CA 1
ATOM 2141 C C . ALA A 1 282 ? -31.337 53.186 -12.653 1.00 67.26 294 ALA A C 1
ATOM 2142 O O . ALA A 1 282 ? -30.147 53.030 -12.961 1.00 63.56 294 ALA A O 1
ATOM 2144 N N . ILE A 1 283 ? -31.990 54.349 -12.777 1.00 70.63 295 ILE A N 1
ATOM 2145 C CA . ILE A 1 283 ? -31.355 55.561 -13.303 1.00 73.14 295 ILE A CA 1
ATOM 2146 C C . ILE A 1 283 ? -30.137 55.958 -12.466 1.00 73.55 295 ILE A C 1
ATOM 2147 O O . ILE A 1 283 ? -29.064 56.231 -13.011 1.00 73.82 295 ILE A O 1
ATOM 2152 N N . ASP A 1 284 ? -30.302 55.964 -11.146 1.00 74.98 296 ASP A N 1
ATOM 2153 C CA . ASP A 1 284 ? -29.235 56.375 -10.237 1.00 77.14 296 ASP A CA 1
ATOM 2154 C C . ASP A 1 284 ? -27.966 55.557 -10.445 1.00 74.23 296 ASP A C 1
ATOM 2155 O O . ASP A 1 284 ? -26.873 56.117 -10.566 1.00 75.05 296 ASP A O 1
ATOM 2160 N N . TYR A 1 285 ? -28.118 54.234 -10.496 1.00 71.92 297 TYR A N 1
ATOM 2161 C CA . TYR A 1 285 ? -26.978 53.342 -10.683 1.00 68.82 297 TYR A CA 1
ATOM 2162 C C . TYR A 1 285 ? -26.387 53.449 -12.088 1.00 69.98 297 TYR A C 1
ATOM 2163 O O . TYR A 1 285 ? -25.176 53.312 -12.263 1.00 70.50 297 TYR A O 1
ATOM 2172 N N . HIS A 1 286 ? -27.233 53.725 -13.078 1.00 71.20 298 HIS A N 1
ATOM 2173 C CA . HIS A 1 286 ? -26.765 53.878 -14.456 1.00 72.54 298 HIS A CA 1
ATOM 2174 C C . HIS A 1 286 ? -25.916 55.127 -14.693 1.00 76.03 298 HIS A C 1
ATOM 2175 O O . HIS A 1 286 ? -24.919 55.059 -15.414 1.00 76.70 298 HIS A O 1
ATOM 2182 N N . LEU A 1 287 ? -26.296 56.251 -14.083 1.00 79.25 299 LEU A N 1
ATOM 2183 C CA . LEU A 1 287 ? -25.533 57.498 -14.221 1.00 83.55 299 LEU A CA 1
ATOM 2184 C C . LEU A 1 287 ? -24.187 57.471 -13.488 1.00 83.87 299 LEU A C 1
ATOM 2185 O O . LEU A 1 287 ? -23.241 58.145 -13.898 1.00 86.41 299 LEU A O 1
ATOM 2190 N N . LYS A 1 288 ? -24.110 56.688 -12.412 1.00 82.00 300 LYS A N 1
ATOM 2191 C CA . LYS A 1 288 ? -22.855 56.482 -11.681 1.00 81.43 300 LYS A CA 1
ATOM 2192 C C . LYS A 1 288 ? -21.902 55.615 -12.507 1.00 79.34 300 LYS A C 1
ATOM 2193 O O . LYS A 1 288 ? -20.680 55.801 -12.475 1.00 79.64 300 LYS A O 1
ATOM 2197 N N . HIS A 1 289 ? -22.486 54.679 -13.253 1.00 76.82 301 HIS A N 1
ATOM 2198 C CA . HIS A 1 289 ? -21.767 53.844 -14.215 1.00 76.72 301 HIS A CA 1
ATOM 2199 C C . HIS A 1 289 ? -21.327 54.670 -15.427 1.00 79.60 301 HIS A C 1
ATOM 2200 O O . HIS A 1 289 ? -20.166 54.598 -15.847 1.00 80.39 301 HIS A O 1
ATOM 2207 N N . LEU A 1 290 ? -22.259 55.454 -15.972 1.00 81.04 302 LEU A N 1
ATOM 2208 C CA . LEU A 1 290 ? -21.994 56.339 -17.108 1.00 84.01 302 LEU A CA 1
ATOM 2209 C C . LEU A 1 290 ? -20.802 57.249 -16.830 1.00 87.05 302 LEU A C 1
ATOM 2210 O O . LEU A 1 290 ? -19.893 57.362 -17.653 1.00 88.84 302 LEU A O 1
ATOM 2212 N N . ALA A 1 291 ? -20.813 57.872 -15.653 1.00 87.98 303 ALA A N 1
ATOM 2213 C CA . ALA A 1 291 ? -19.743 58.763 -15.218 1.00 91.57 303 ALA A CA 1
ATOM 2214 C C . ALA A 1 291 ? -18.400 58.047 -15.099 1.00 91.08 303 ALA A C 1
ATOM 2215 O O . ALA A 1 291 ? -17.369 58.581 -15.518 1.00 94.84 303 ALA A O 1
ATOM 2217 N N . ILE A 1 292 ? -18.421 56.840 -14.533 1.00 87.34 304 ILE A N 1
ATOM 2218 C CA . ILE A 1 292 ? -17.206 56.052 -14.325 1.00 86.18 304 ILE A CA 1
ATOM 2219 C C . ILE A 1 292 ? -16.562 55.615 -15.643 1.00 86.46 304 ILE A C 1
ATOM 2220 O O . ILE A 1 292 ? -15.332 55.572 -15.753 1.00 87.31 304 ILE A O 1
ATOM 2222 N N . ALA A 1 293 ? -17.396 55.293 -16.632 1.00 85.37 305 ALA A N 1
ATOM 2223 C CA . ALA A 1 293 ? -16.922 54.907 -17.964 1.00 87.36 305 ALA A CA 1
ATOM 2224 C C . ALA A 1 293 ? -16.327 56.108 -18.700 1.00 92.67 305 ALA A C 1
ATOM 2225 O O . ALA A 1 293 ? -15.377 55.966 -19.475 1.00 94.13 305 ALA A O 1
ATOM 2227 N N . GLN A 1 294 ? -16.893 57.285 -18.442 1.00 95.50 306 GLN A N 1
ATOM 2228 C CA . GLN A 1 294 ? -16.353 58.545 -18.943 1.00 101.43 306 GLN A CA 1
ATOM 2229 C C . GLN A 1 294 ? -14.999 58.837 -18.307 1.00 104.46 306 GLN A C 1
ATOM 2230 O O . GLN A 1 294 ? -14.138 59.461 -18.927 1.00 109.40 306 GLN A O 1
ATOM 2236 N N . GLU A 1 295 ? -14.827 58.383 -17.067 1.00 102.46 307 GLU A N 1
ATOM 2237 C CA . GLU A 1 295 ? -13.568 58.526 -16.343 1.00 105.86 307 GLU A CA 1
ATOM 2238 C C . GLU A 1 295 ? -12.489 57.584 -16.891 1.00 106.18 307 GLU A C 1
ATOM 2239 O O . GLU A 1 295 ? -11.355 58.003 -17.136 1.00 110.17 307 GLU A O 1
ATOM 2245 N N . LEU A 1 296 ? -12.853 56.319 -17.087 1.00 102.49 308 LEU A N 1
ATOM 2246 C CA . LEU A 1 296 ? -11.907 55.291 -17.526 1.00 102.67 308 LEU A CA 1
ATOM 2247 C C . LEU A 1 296 ? -11.698 55.266 -19.046 1.00 105.08 308 LEU A C 1
ATOM 2248 O O . LEU A 1 296 ? -10.921 54.453 -19.557 1.00 105.60 308 LEU A O 1
ATOM 2250 N N . LYS A 1 297 ? -12.390 56.162 -19.753 1.00 106.86 309 LYS A N 1
ATOM 2251 C CA . LYS A 1 297 ? -12.337 56.265 -21.220 1.00 110.24 309 LYS A CA 1
ATOM 2252 C C . LYS A 1 297 ? -12.951 55.062 -21.949 1.00 107.60 309 LYS A C 1
ATOM 2253 O O . LYS A 1 297 ? -12.769 54.897 -23.160 1.00 109.88 309 LYS A O 1
ATOM 2255 N N . ASP A 1 298 ? -13.686 54.236 -21.205 1.00 103.38 310 ASP A N 1
ATOM 2256 C CA . ASP A 1 298 ? -14.393 53.091 -21.773 1.00 102.93 310 ASP A CA 1
ATOM 2257 C C . ASP A 1 298 ? -15.618 53.565 -22.554 1.00 101.48 310 ASP A C 1
ATOM 2258 O O . ASP A 1 298 ? -16.664 53.869 -21.969 1.00 99.58 310 ASP A O 1
ATOM 2260 N N . ARG A 1 299 ? -15.469 53.638 -23.875 1.00 103.26 311 ARG A N 1
ATOM 2261 C CA . ARG A 1 299 ? -16.528 54.131 -24.755 1.00 102.77 311 ARG A CA 1
ATOM 2262 C C . ARG A 1 299 ? -17.647 53.108 -24.963 1.00 101.05 311 ARG A C 1
ATOM 2263 O O . ARG A 1 299 ? -18.813 53.485 -25.113 1.00 99.75 311 ARG A O 1
ATOM 2265 N N . ILE A 1 300 ? -17.283 51.824 -24.967 1.00 101.55 312 ILE A N 1
ATOM 2266 C CA . ILE A 1 300 ? -18.235 50.724 -25.162 1.00 100.67 312 ILE A CA 1
ATOM 2267 C C . ILE A 1 300 ? -19.294 50.668 -24.058 1.00 96.42 312 ILE A C 1
ATOM 2268 O O . ILE A 1 300 ? -20.486 50.533 -24.340 1.00 94.82 312 ILE A O 1
ATOM 2270 N N . GLY A 1 301 ? -18.846 50.771 -22.807 1.00 94.83 313 GLY A N 1
ATOM 2271 C CA . GLY A 1 301 ? -19.744 50.817 -21.653 1.00 91.93 313 GLY A CA 1
ATOM 2272 C C . GLY A 1 301 ? -20.552 52.103 -21.594 1.00 89.74 313 GLY A C 1
ATOM 2273 O O . GLY A 1 301 ? -21.707 52.099 -21.159 1.00 88.45 313 GLY A O 1
ATOM 2274 N N . GLU A 1 302 ? -19.941 53.200 -22.039 1.00 89.91 314 GLU A N 1
ATOM 2275 C CA . GLU A 1 302 ? -20.604 54.502 -22.099 1.00 89.17 314 GLU A CA 1
ATOM 2276 C C . GLU A 1 302 ? -21.839 54.459 -23.005 1.00 88.12 314 GLU A C 1
ATOM 2277 O O . GLU A 1 302 ? -22.867 55.069 -22.692 1.00 86.15 314 GLU A O 1
ATOM 2283 N N . GLY A 1 303 ? -21.728 53.729 -24.115 1.00 88.53 315 GLY A N 1
ATOM 2284 C CA . GLY A 1 303 ? -22.847 53.510 -25.031 1.00 88.10 315 GLY A CA 1
ATOM 2285 C C . GLY A 1 303 ? -23.993 52.736 -24.400 1.00 85.99 315 GLY A C 1
ATOM 2286 O O . GLY A 1 303 ? -25.160 53.108 -24.560 1.00 85.43 315 GLY A O 1
ATOM 2287 N N . ARG A 1 304 ? -23.656 51.663 -23.678 1.00 84.53 316 ARG A N 1
ATOM 2288 C CA . ARG A 1 304 ? -24.652 50.819 -23.004 1.00 82.50 316 ARG A CA 1
ATOM 2289 C C . ARG A 1 304 ? -25.447 51.585 -21.948 1.00 78.70 316 ARG A C 1
ATOM 2290 O O . ARG A 1 304 ? -26.648 51.351 -21.778 1.00 77.54 316 ARG A O 1
ATOM 2298 N N . ALA A 1 305 ? -24.765 52.485 -21.241 1.00 77.37 317 ALA A N 1
ATOM 2299 C CA . ALA A 1 305 ? -25.392 53.333 -20.221 1.00 76.57 317 ALA A CA 1
ATOM 2300 C C . ALA A 1 305 ? -26.529 54.165 -20.811 1.00 77.29 317 ALA A C 1
ATOM 2301 O O . ALA A 1 305 ? -27.613 54.250 -20.229 1.00 76.70 317 ALA A O 1
ATOM 2303 N N . CYS A 1 306 ? -26.271 54.754 -21.977 1.00 79.12 318 CYS A N 1
ATOM 2304 C CA . CYS A 1 306 ? -27.243 55.595 -22.671 1.00 81.69 318 CYS A CA 1
ATOM 2305 C C . CYS A 1 306 ? -28.492 54.818 -23.086 1.00 82.73 318 CYS A C 1
ATOM 2306 O O . CYS A 1 306 ? -29.615 55.282 -22.863 1.00 82.99 318 CYS A O 1
ATOM 2309 N N . TRP A 1 307 ? -28.291 53.639 -23.680 1.00 83.57 319 TRP A N 1
ATOM 2310 C CA . TRP A 1 307 ? -29.401 52.801 -24.144 1.00 85.77 319 TRP A CA 1
ATOM 2311 C C . TRP A 1 307 ? -30.285 52.310 -22.993 1.00 84.26 319 TRP A C 1
ATOM 2312 O O . TRP A 1 307 ? -31.516 52.307 -23.102 1.00 84.26 319 TRP A O 1
ATOM 2323 N N . SER A 1 308 ? -29.650 51.888 -21.901 1.00 83.66 320 SER A N 1
ATOM 2324 C CA . SER A 1 308 ? -30.374 51.408 -20.723 1.00 82.96 320 SER A CA 1
ATOM 2325 C C . SER A 1 308 ? -31.226 52.516 -20.100 1.00 81.94 320 SER A C 1
ATOM 2326 O O . SER A 1 308 ? -32.394 52.291 -19.771 1.00 82.31 320 SER A O 1
ATOM 2329 N N . LEU A 1 309 ? -30.641 53.706 -19.955 1.00 80.75 321 LEU A N 1
ATOM 2330 C CA . LEU A 1 309 ? -31.359 54.877 -19.427 1.00 83.40 321 LEU A CA 1
ATOM 2331 C C . LEU A 1 309 ? -32.629 55.200 -20.222 1.00 84.52 321 LEU A C 1
ATOM 2332 O O . LEU A 1 309 ? -33.685 55.440 -19.634 1.00 86.11 321 LEU A O 1
ATOM 2337 N N . GLY A 1 310 ? -32.517 55.183 -21.550 1.00 84.66 322 GLY A N 1
ATOM 2338 C CA . GLY A 1 310 ? -33.653 55.428 -22.436 1.00 87.38 322 GLY A CA 1
ATOM 2339 C C . GLY A 1 310 ? -34.817 54.478 -22.221 1.00 88.45 322 GLY A C 1
ATOM 2340 O O . GLY A 1 310 ? -35.975 54.897 -22.240 1.00 89.85 322 GLY A O 1
ATOM 2341 N N . ASN A 1 311 ? -34.507 53.200 -22.017 1.00 88.83 323 ASN A N 1
ATOM 2342 C CA . ASN A 1 311 ? -35.525 52.174 -21.775 1.00 91.01 323 ASN A CA 1
ATOM 2343 C C . ASN A 1 311 ? -36.299 52.368 -20.473 1.00 91.24 323 ASN A C 1
ATOM 2344 O O . ASN A 1 311 ? -37.518 52.174 -20.438 1.00 92.99 323 ASN A O 1
ATOM 2349 N N . ALA A 1 312 ? -35.584 52.744 -19.413 1.00 89.75 324 ALA A N 1
ATOM 2350 C CA . ALA A 1 312 ? -36.178 52.912 -18.085 1.00 90.19 324 ALA A CA 1
ATOM 2351 C C . ALA A 1 312 ? -37.152 54.087 -18.046 1.00 91.40 324 ALA A C 1
ATOM 2352 O O . ALA A 1 312 ? -38.283 53.939 -17.576 1.00 93.53 324 ALA A O 1
ATOM 2354 N N . TYR A 1 313 ? -36.707 55.241 -18.550 1.00 90.06 325 TYR A N 1
ATOM 2355 C CA . TYR A 1 313 ? -37.546 56.439 -18.646 1.00 91.70 325 TYR A CA 1
ATOM 2356 C C . TYR A 1 313 ? -38.832 56.182 -19.428 1.00 93.48 325 TYR A C 1
ATOM 2357 O O . TYR A 1 313 ? -39.865 56.776 -19.131 1.00 97.58 325 TYR A O 1
ATOM 2366 N N . THR A 1 314 ? -38.757 55.294 -20.419 1.00 93.13 326 THR A N 1
ATOM 2367 C CA . THR A 1 314 ? -39.903 54.938 -21.265 1.00 95.57 326 THR A CA 1
ATOM 2368 C C . THR A 1 314 ? -41.000 54.192 -20.489 1.00 97.49 326 THR A C 1
ATOM 2369 O O . THR A 1 314 ? -42.188 54.335 -20.785 1.00 100.53 326 THR A O 1
ATOM 2373 N N . ALA A 1 315 ? -40.600 53.406 -19.495 1.00 96.55 327 ALA A N 1
ATOM 2374 C CA . ALA A 1 315 ? -41.561 52.726 -18.631 1.00 99.20 327 ALA A CA 1
ATOM 2375 C C . ALA A 1 315 ? -42.042 53.647 -17.503 1.00 100.95 327 ALA A C 1
ATOM 2376 O O . ALA A 1 315 ? -43.036 53.355 -16.830 1.00 103.55 327 ALA A O 1
ATOM 2378 N N . LEU A 1 316 ? -41.329 54.757 -17.310 1.00 99.86 328 LEU A N 1
ATOM 2379 C CA . LEU A 1 316 ? -41.701 55.769 -16.322 1.00 102.80 328 LEU A CA 1
ATOM 2380 C C . LEU A 1 316 ? -42.671 56.806 -16.907 1.00 105.88 328 LEU A C 1
ATOM 2381 O O . LEU A 1 316 ? -43.641 57.196 -16.254 1.00 109.02 328 LEU A O 1
ATOM 2383 N N . GLY A 1 317 ? -42.402 57.236 -18.139 1.00 105.30 329 GLY A N 1
ATOM 2384 C CA . GLY A 1 317 ? -43.221 58.233 -18.829 1.00 108.96 329 GLY A CA 1
ATOM 2385 C C . GLY A 1 317 ? -42.397 59.355 -19.434 1.00 109.00 329 GLY A C 1
ATOM 2386 O O . GLY A 1 317 ? -42.798 59.959 -20.432 1.00 111.36 329 GLY A O 1
ATOM 2387 N N . ASN A 1 318 ? -41.241 59.622 -18.825 1.00 107.11 330 ASN A N 1
ATOM 2388 C CA . ASN A 1 318 ? -40.339 60.707 -19.224 1.00 107.25 330 ASN A CA 1
ATOM 2389 C C . ASN A 1 318 ? -39.830 60.560 -20.666 1.00 106.58 330 ASN A C 1
ATOM 2390 O O . ASN A 1 318 ? -38.791 59.942 -20.914 1.00 103.64 330 ASN A O 1
ATOM 2395 N N . HIS A 1 319 ? -40.576 61.136 -21.607 1.00 110.15 331 HIS A N 1
ATOM 2396 C CA . HIS A 1 319 ? -40.260 61.038 -23.034 1.00 110.85 331 HIS A CA 1
ATOM 2397 C C . HIS A 1 319 ? -39.106 61.951 -23.447 1.00 111.58 331 HIS A C 1
ATOM 2398 O O . HIS A 1 319 ? -38.403 61.671 -24.422 1.00 111.42 331 HIS A O 1
ATOM 2400 N N . ASP A 1 320 ? -38.918 63.035 -22.696 1.00 113.51 332 ASP A N 1
ATOM 2401 C CA . ASP A 1 320 ? -37.934 64.070 -23.025 1.00 114.57 332 ASP A CA 1
ATOM 2402 C C . ASP A 1 320 ? -36.491 63.650 -22.729 1.00 109.77 332 ASP A C 1
ATOM 2403 O O . ASP A 1 320 ? -35.597 63.881 -23.546 1.00 110.20 332 ASP A O 1
ATOM 2405 N N . GLN A 1 321 ? -36.271 63.043 -21.564 1.00 105.97 333 GLN A N 1
ATOM 2406 C CA . GLN A 1 321 ? -34.942 62.552 -21.188 1.00 102.00 333 GLN A CA 1
ATOM 2407 C C . GLN A 1 321 ? -34.564 61.270 -21.940 1.00 98.24 333 GLN A C 1
ATOM 2408 O O . GLN A 1 321 ? -33.384 61.026 -22.210 1.00 94.84 333 GLN A O 1
ATOM 2414 N N . ALA A 1 322 ? -35.570 60.465 -22.277 1.00 97.72 334 ALA A N 1
ATOM 2415 C CA . ALA A 1 322 ? -35.380 59.277 -23.108 1.00 96.32 334 ALA A CA 1
ATOM 2416 C C . ALA A 1 322 ? -34.766 59.631 -24.466 1.00 98.64 334 ALA A C 1
ATOM 2417 O O . ALA A 1 322 ? -33.888 58.915 -24.958 1.00 97.66 334 ALA A O 1
ATOM 2419 N N . MET A 1 323 ? -35.227 60.737 -25.056 1.00 102.12 335 MET A N 1
ATOM 2420 C CA . MET A 1 323 ? -34.679 61.248 -26.316 1.00 105.12 335 MET A CA 1
ATOM 2421 C C . MET A 1 323 ? -33.273 61.829 -26.147 1.00 104.73 335 MET A C 1
ATOM 2422 O O . MET A 1 323 ? -32.454 61.752 -27.065 1.00 106.95 335 MET A O 1
ATOM 2425 N N . HIS A 1 324 ? -33.002 62.407 -24.976 1.00 102.77 336 HIS A N 1
ATOM 2426 C CA . HIS A 1 324 ? -31.717 63.058 -24.705 1.00 103.20 336 HIS A CA 1
ATOM 2427 C C . HIS A 1 324 ? -30.535 62.084 -24.720 1.00 100.71 336 HIS A C 1
ATOM 2428 O O . HIS A 1 324 ? -29.470 62.406 -25.253 1.00 102.21 336 HIS A O 1
ATOM 2435 N N . PHE A 1 325 ? -30.728 60.903 -24.134 1.00 97.21 337 PHE A N 1
ATOM 2436 C CA . PHE A 1 325 ? -29.682 59.880 -24.094 1.00 94.22 337 PHE A CA 1
ATOM 2437 C C . PHE A 1 325 ? -29.607 59.074 -25.388 1.00 95.29 337 PHE A C 1
ATOM 2438 O O . PHE A 1 325 ? -28.562 58.508 -25.708 1.00 94.84 337 PHE A O 1
ATOM 2446 N N . ALA A 1 326 ? -30.713 59.033 -26.129 1.00 97.87 338 ALA A N 1
ATOM 2447 C CA . ALA A 1 326 ? -30.744 58.387 -27.443 1.00 100.08 338 ALA A CA 1
ATOM 2448 C C . ALA A 1 326 ? -29.868 59.137 -28.448 1.00 103.34 338 ALA A C 1
ATOM 2449 O O . ALA A 1 326 ? -29.215 58.520 -29.292 1.00 105.23 338 ALA A O 1
ATOM 2451 N N . GLU A 1 327 ? -29.854 60.465 -28.343 1.00 105.09 339 GLU A N 1
ATOM 2452 C CA . GLU A 1 327 ? -29.013 61.310 -29.193 1.00 109.41 339 GLU A CA 1
ATOM 2453 C C . GLU A 1 327 ? -27.544 61.236 -28.772 1.00 107.88 339 GLU A C 1
ATOM 2454 O O . GLU A 1 327 ? -26.644 61.424 -29.597 1.00 110.78 339 GLU A O 1
ATOM 2456 N N . LYS A 1 328 ? -27.315 60.963 -27.488 1.00 103.27 340 LYS A N 1
ATOM 2457 C CA . LYS A 1 328 ? -25.966 60.771 -26.956 1.00 101.92 340 LYS A CA 1
ATOM 2458 C C . LYS A 1 328 ? -25.440 59.370 -27.279 1.00 100.77 340 LYS A C 1
ATOM 2459 O O . LYS A 1 328 ? -24.226 59.159 -27.375 1.00 101.20 340 LYS A O 1
ATOM 2461 N N . HIS A 1 329 ? -26.366 58.424 -27.444 1.00 99.55 341 HIS A N 1
ATOM 2462 C CA . HIS A 1 329 ? -26.050 57.043 -27.816 1.00 98.70 341 HIS A CA 1
ATOM 2463 C C . HIS A 1 329 ? -25.627 56.932 -29.284 1.00 103.70 341 HIS A C 1
ATOM 2464 O O . HIS A 1 329 ? -24.758 56.125 -29.630 1.00 104.36 341 HIS A O 1
ATOM 2471 N N . LEU A 1 330 ? -26.248 57.748 -30.135 1.00 107.37 342 LEU A N 1
ATOM 2472 C CA . LEU A 1 330 ? -25.909 57.809 -31.552 1.00 113.12 342 LEU A CA 1
ATOM 2473 C C . LEU A 1 330 ? -24.498 58.359 -31.780 1.00 115.85 342 LEU A C 1
ATOM 2474 O O . LEU A 1 330 ? -23.778 57.884 -32.664 1.00 119.15 342 LEU A O 1
ATOM 2476 N N . GLU A 1 331 ? -24.113 59.346 -30.967 1.00 114.75 343 GLU A N 1
ATOM 2477 C CA . GLU A 1 331 ? -22.803 60.003 -31.066 1.00 117.35 343 GLU A CA 1
ATOM 2478 C C . GLU A 1 331 ? -21.621 59.054 -30.828 1.00 116.25 343 GLU A C 1
ATOM 2479 O O . GLU A 1 331 ? -20.577 59.185 -31.474 1.00 120.42 343 GLU A O 1
ATOM 2481 N N . ILE A 1 332 ? -21.793 58.108 -29.905 1.00 111.23 344 ILE A N 1
ATOM 2482 C CA . ILE A 1 332 ? -20.768 57.105 -29.612 1.00 109.95 344 ILE A CA 1
ATOM 2483 C C . ILE A 1 332 ? -21.032 55.802 -30.365 1.00 111.34 344 ILE A C 1
ATOM 2484 O O . ILE A 1 332 ? -21.187 55.799 -31.588 1.00 115.64 344 ILE A O 1
ATOM 2486 N N . PHE B 2 4 ? -28.753 40.167 -19.848 1.00 138.02 1992 PHE B N 1
ATOM 2487 C CA . PHE B 2 4 ? -28.002 41.455 -19.934 1.00 136.73 1992 PHE B CA 1
ATOM 2488 C C . PHE B 2 4 ? -26.500 41.277 -19.687 1.00 129.70 1992 PHE B C 1
ATOM 2489 O O . PHE B 2 4 ? -26.073 40.296 -19.070 1.00 122.80 1992 PHE B O 1
ATOM 2497 N N . TYR B 2 5 ? -25.713 42.237 -20.174 1.00 132.98 1993 TYR B N 1
ATOM 2498 C CA . TYR B 2 5 ? -24.256 42.228 -20.027 1.00 128.44 1993 TYR B CA 1
ATOM 2499 C C . TYR B 2 5 ? -23.841 42.312 -18.556 1.00 117.35 1993 TYR B C 1
ATOM 2500 O O . TYR B 2 5 ? -24.341 43.153 -17.809 1.00 115.59 1993 TYR B O 1
ATOM 2509 N N . MET B 2 6 ? -22.922 41.438 -18.153 1.00 111.35 1994 MET B N 1
ATOM 2510 C CA . MET B 2 6 ? -22.507 41.338 -16.750 1.00 103.08 1994 MET B CA 1
ATOM 2511 C C . MET B 2 6 ? -21.002 41.540 -16.540 1.00 100.77 1994 MET B C 1
ATOM 2512 O O . MET B 2 6 ? -20.511 41.467 -15.409 1.00 94.11 1994 MET B O 1
ATOM 2517 N N . GLY B 2 7 ? -20.281 41.807 -17.626 1.00 107.33 1995 GLY B N 1
ATOM 2518 C CA . GLY B 2 7 ? -18.830 41.984 -17.571 1.00 107.13 1995 GLY B CA 1
ATOM 2519 C C . GLY B 2 7 ? -18.102 40.665 -17.704 1.00 104.86 1995 GLY B C 1
ATOM 2520 O O . GLY B 2 7 ? -18.688 39.669 -18.136 1.00 105.81 1995 GLY B O 1
ATOM 2521 N N . THR B 2 8 ? -16.821 40.656 -17.338 1.00 102.86 1996 THR B N 1
ATOM 2522 C CA . THR B 2 8 ? -16.041 39.420 -17.346 1.00 100.39 1996 THR B CA 1
ATOM 2523 C C . THR B 2 8 ? -16.474 38.562 -16.160 1.00 95.07 1996 THR B C 1
ATOM 2524 O O . THR B 2 8 ? -16.505 39.033 -15.020 1.00 92.92 1996 THR B O 1
ATOM 2528 N N . CYS B 2 9 ? -16.809 37.308 -16.460 1.00 94.70 1997 CYS B N 1
ATOM 2529 C CA . CYS B 2 9 ? -17.351 36.314 -15.517 1.00 90.21 1997 CYS B CA 1
ATOM 2530 C C . CYS B 2 9 ? -16.758 36.275 -14.103 1.00 82.29 1997 CYS B C 1
ATOM 2531 O O . CYS B 2 9 ? -17.399 35.768 -13.183 1.00 80.04 1997 CYS B O 1
ATOM 2534 N N . GLN B 2 10 ? -15.543 36.799 -13.941 1.00 78.06 1998 GLN B N 1
ATOM 2535 C CA . GLN B 2 10 ? -14.818 36.775 -12.661 1.00 70.79 1998 GLN B CA 1
ATOM 2536 C C . GLN B 2 10 ? -14.406 35.359 -12.251 1.00 65.26 1998 GLN B C 1
ATOM 2537 O O . GLN B 2 10 ? -14.770 34.861 -11.182 1.00 63.40 1998 GLN B O 1
ATOM 2543 N N . ASP B 2 11 ? -13.639 34.721 -13.128 1.00 62.16 1999 ASP B N 1
ATOM 2544 C CA . ASP B 2 11 ? -13.006 33.448 -12.837 1.00 60.61 1999 ASP B CA 1
ATOM 2545 C C . ASP B 2 11 ? -11.847 33.671 -11.875 1.00 56.08 1999 ASP B C 1
ATOM 2546 O O . ASP B 2 11 ? -11.392 34.800 -11.689 1.00 55.55 1999 ASP B O 1
ATOM 2551 N N . GLU B 2 12 ? -11.368 32.589 -11.272 1.00 54.01 2000 GLU B N 1
ATOM 2552 C CA . GLU B 2 12 ? -10.170 32.644 -10.451 1.00 55.43 2000 GLU B CA 1
ATOM 2553 C C . GLU B 2 12 ? -8.958 33.090 -11.290 1.00 56.74 2000 GLU B C 1
ATOM 2554 O O . GLU B 2 12 ? -8.733 32.580 -12.380 1.00 58.13 2000 GLU B O 1
ATOM 2560 N N . PRO B 2 13 ? -8.180 34.061 -10.798 1.00 58.91 2001 PRO B N 1
ATOM 2561 C CA . PRO B 2 13 ? -6.974 34.381 -11.555 1.00 61.41 2001 PRO B CA 1
ATOM 2562 C C . PRO B 2 13 ? -6.025 33.185 -11.586 1.00 62.85 2001 PRO B C 1
ATOM 2563 O O . PRO B 2 13 ? -6.128 32.285 -10.743 1.00 58.04 2001 PRO B O 1
ATOM 2567 N N . GLU B 2 14 ? -5.116 33.176 -12.558 1.00 66.10 2002 GLU B N 1
ATOM 2568 C CA . GLU B 2 14 ? -4.116 32.119 -12.654 1.00 68.06 2002 GLU B CA 1
ATOM 2569 C C . GLU B 2 14 ? -3.230 32.102 -11.405 1.00 69.02 2002 GLU B C 1
ATOM 2570 O O . GLU B 2 14 ? -2.921 33.146 -10.839 1.00 68.73 2002 GLU B O 1
ATOM 2576 N N . GLN B 2 15 ? -2.832 30.904 -10.995 1.00 72.21 2003 GLN B N 1
ATOM 2577 C CA . GLN B 2 15 ? -2.191 30.685 -9.704 1.00 76.32 2003 GLN B CA 1
ATOM 2578 C C . GLN B 2 15 ? -0.799 30.091 -9.853 1.00 79.05 2003 GLN B C 1
ATOM 2579 O O . GLN B 2 15 ? -0.625 29.012 -10.427 1.00 77.75 2003 GLN B O 1
ATOM 2585 N N . LEU B 2 16 ? 0.188 30.796 -9.313 1.00 83.69 2004 LEU B N 1
ATOM 2586 C CA . LEU B 2 16 ? 1.562 30.332 -9.363 1.00 87.88 2004 LEU B CA 1
ATOM 2587 C C . LEU B 2 16 ? 2.181 30.251 -7.969 1.00 93.42 2004 LEU B C 1
ATOM 2588 O O . LEU B 2 16 ? 2.565 31.261 -7.378 1.00 97.78 2004 LEU B O 1
ATOM 2593 N N . ASP B 2 17 ? 2.275 29.023 -7.470 1.00 95.35 2005 ASP B N 1
ATOM 2594 C CA . ASP B 2 17 ? 2.713 28.741 -6.108 1.00 102.66 2005 ASP B CA 1
ATOM 2595 C C . ASP B 2 17 ? 4.193 28.341 -6.082 1.00 106.85 2005 ASP B C 1
ATOM 2596 O O . ASP B 2 17 ? 4.660 27.712 -5.127 1.00 113.27 2005 ASP B O 1
ATOM 2601 N N . ASP B 2 18 ? 4.932 28.724 -7.121 1.00 105.46 2006 ASP B N 1
ATOM 2602 C CA . ASP B 2 18 ? 6.232 28.111 -7.376 1.00 97.51 2006 ASP B CA 1
ATOM 2603 C C . ASP B 2 18 ? 7.417 29.082 -7.483 1.00 92.15 2006 ASP B C 1
ATOM 2604 O O . ASP B 2 18 ? 8.365 28.827 -8.239 1.00 86.51 2006 ASP B O 1
ATOM 2609 N N . TRP B 2 19 ? 7.381 30.168 -6.707 1.00 93.11 2007 TRP B N 1
ATOM 2610 C CA . TRP B 2 19 ? 8.484 31.146 -6.706 1.00 93.03 2007 TRP B CA 1
ATOM 2611 C C . TRP B 2 19 ? 9.610 30.830 -5.698 1.00 92.54 2007 TRP B C 1
ATOM 2612 O O . TRP B 2 19 ? 10.376 31.721 -5.318 1.00 96.05 2007 TRP B O 1
ATOM 2623 N N . ASN B 2 20 ? 9.711 29.571 -5.274 1.00 89.02 2008 ASN B N 1
ATOM 2624 C CA . ASN B 2 20 ? 10.792 29.142 -4.388 1.00 89.35 2008 ASN B CA 1
ATOM 2625 C C . ASN B 2 20 ? 11.643 28.024 -4.992 1.00 87.71 2008 ASN B C 1
ATOM 2626 O O . ASN B 2 20 ? 12.577 27.524 -4.334 1.00 89.57 2008 ASN B O 1
ATOM 2631 N N . ARG B 2 21 ? 11.329 27.653 -6.254 1.00 84.92 2009 ARG B N 1
ATOM 2632 C CA . ARG B 2 21 ? 11.922 26.479 -6.895 1.00 83.83 2009 ARG B CA 1
ATOM 2633 C C . ARG B 2 21 ? 13.459 26.507 -6.885 1.00 87.10 2009 ARG B C 1
ATOM 2634 O O . ARG B 2 21 ? 14.098 25.603 -6.323 1.00 89.92 2009 ARG B O 1
ATOM 2642 N N . ILE B 2 22 ? 14.032 27.547 -7.500 1.00 87.73 2010 ILE B N 1
ATOM 2643 C CA . ILE B 2 22 ? 15.481 27.748 -7.544 1.00 91.74 2010 ILE B CA 1
ATOM 2644 C C . ILE B 2 22 ? 16.107 27.754 -6.139 1.00 95.30 2010 ILE B C 1
ATOM 2645 O O . ILE B 2 22 ? 17.169 27.146 -5.924 1.00 100.85 2010 ILE B O 1
ATOM 2650 N N . ALA B 2 23 ? 15.426 28.429 -5.190 1.00 95.23 2011 ALA B N 1
ATOM 2651 C CA . ALA B 2 23 ? 15.876 28.498 -3.796 1.00 97.63 2011 ALA B CA 1
ATOM 2652 C C . ALA B 2 23 ? 15.786 27.163 -3.046 1.00 97.54 2011 ALA B C 1
ATOM 2653 O O . ALA B 2 23 ? 16.445 26.975 -2.020 1.00 101.14 2011 ALA B O 1
ATOM 2655 N N . GLU B 2 24 ? 14.964 26.245 -3.552 1.00 94.92 2012 GLU B N 1
ATOM 2656 C CA . GLU B 2 24 ? 14.835 24.908 -2.973 1.00 94.21 2012 GLU B CA 1
ATOM 2657 C C . GLU B 2 24 ? 15.723 23.885 -3.702 1.00 96.43 2012 GLU B C 1
ATOM 2658 O O . GLU B 2 24 ? 15.729 22.695 -3.364 1.00 98.22 2012 GLU B O 1
ATOM 2664 N N . LEU B 2 25 ? 16.479 24.361 -4.692 1.00 96.16 2013 LEU B N 1
ATOM 2665 C CA . LEU B 2 25 ? 17.316 23.492 -5.516 1.00 101.21 2013 LEU B CA 1
ATOM 2666 C C . LEU B 2 25 ? 18.758 23.392 -4.967 1.00 107.40 2013 LEU B C 1
ATOM 2667 O O . LEU B 2 25 ? 18.938 23.129 -3.752 1.00 108.73 2013 LEU B O 1
#

Sequence (350 aa):
GSASCLELALEGERLCKSGDCRAGVSFFEEAAVQVGTEDLKTLSAIYSQLGNAYFYLHDYAKALEYHHHHDLTLARTIGDQLGEAKASGNLGNTLKVLGNFDEAIVCCQRHLDISRELNDKVGEARALYNLGNVYHAKGKSFGCPGPQFPEDVRNALQAAVDLYEENLSLVTALGDRAAQGRAFGNLGNTHYLLGNFRDAVIAHEQRLLIAKEFGDKAAERRAYSNLGNAYIFLGEFETASEYYKKTLLLARQLKDRAVEAQSCYSLGNTYTLLQDYEKAIDYHLKHLAIAQELKDRIGEGRACWSLGNAYTALGNHDQAMHFAEKHLEIFYMGTCQDEPEQLDDWNRIAEL

Organism: Mus musculus (NCBI:txid10090)

InterPro domains:
  IPR003109 GoLoco motif [PF02188] (491-510)
  IPR003109 GoLoco motif [PF02188] (544-565)
  IPR003109 GoLoco motif [PF02188] (595-615)
  IPR003109 GoLoco motif [PF02188] (629-650)
  IPR003109 GoLoco motif [PS50877] (490-512)
  IPR003109 GoLoco motif [PS50877] (543-565)
  IPR003109 GoLoco motif [PS50877] (594-616)
  IPR003109 GoLoco motif [PS50877] (628-650)
  IPR003109 GoLoco motif [SM00390] (490-512)
  IPR003109 GoLoco motif [SM00390] (543-565)
  IPR003109 GoLoco motif [SM00390] (594-616)
  IPR003109 GoLoco motif [SM00390] (628-650)
  IPR011990 Tetratricopeptide-like helical domain superfamily [G3DSA:1.25.40.10] (19-357)
  IPR011990 Tetratricopeptide-like helical domain superfamily [G3DSA:1.25.40.10] (459-566)
  IPR011990 Tetratricopeptide-like helical domain superfamily [G3DSA:1.25.40.10] (580-651)
  IPR011990 Tetratricopeptide-like helical domain superfamily [SSF48452] (26-156)
  IPR011990 Tetratricopeptide-like helical domain superfamily [SSF48452] (179-375)
  IPR019734 Tetratricopeptide repeat [PF13176] (204-238)
  IPR019734 Tetratricopeptide repeat [PF13181] (323-353)
  IPR019734 Tetratricopeptide repeat [PS50005] (62-95)